Protein AF-A0A1I0PLM5-F1 (afdb_monomer)

pLDDT: mean 79.33, std 20.03, range [25.3, 98.19]

Organism: NCBI:txid277988

Radius of gyration: 19.99 Å; Cα contacts (8 Å, |Δi|>4): 492; chains: 1; bounding box: 47×40×67 Å

Secondary structure (DSSP, 8-state):
--HHHHHHHHHHHHHHTS-S-----------------BSSS-EEEEEEESTTEEEEEEEEEEETTEEEEEEEEEE-TT-EEEEEEEEEEE-TT-EEEEEE--TT-EE-GGG-BSSEEEEEETTEEEEEE-SS-EEEEEEEEEEE--S-SEEEEEEEEEE-HHHHTSSHHHHHHTT-SHHHHHHHHHHHTT---HHHHHHHHHHHHHTT-EEEEEEEEE-

Mean predicted aligned error: 10.78 Å

Foldseek 3Di:
DPPVVVVVVVVVVVVVVPPPDPPPVDPPPPVDDQQAKDFDQKGKDKDKDDPQWDDWDWAFDDDPVDTHIEIETEGAAQDKIKIKIKMFFADQAWKKKWKAAQPQKFWDQVPKPQWDFPQDLQRTTMTIDHGDGDRMTMIITMITRHSDAAKAKMKMKMDDCCLPVVHPVSCLSNCVPVVLVVLVNCRSNRVDDPVSVCVNCVSCHVSRIMMGMHMYGHD

Solvent-accessible surface area (backbone atoms only — not comparable to full-atom values): 11494 Å² total; per-residue (Å²): 142,71,67,69,61,59,53,51,52,52,53,51,55,58,59,66,64,72,71,67,75,81,78,71,75,71,76,76,83,68,90,65,78,85,62,32,39,40,48,82,78,36,35,37,34,59,47,76,44,57,89,20,50,76,47,80,50,77,42,82,43,88,45,95,98,40,89,41,43,39,38,38,32,36,30,38,55,75,30,52,35,28,42,34,41,36,39,33,54,43,51,54,86,24,41,34,33,40,37,34,65,26,88,54,39,48,70,40,61,94,64,36,38,73,35,48,67,79,48,72,49,62,72,18,44,31,33,36,37,81,57,57,74,35,69,63,46,47,34,42,30,40,32,34,44,44,60,54,79,42,54,37,34,36,42,38,36,36,33,49,56,64,36,39,70,78,19,68,50,31,39,36,45,58,46,77,37,59,73,61,29,50,38,50,52,38,29,32,71,34,59,73,41,74,66,44,53,50,52,56,47,51,50,32,41,75,56,57,20,22,32,37,60,31,36,33,34,30,84

Structure (mmCIF, N/CA/C/O backbone):
data_AF-A0A1I0PLM5-F1
#
_entry.id   AF-A0A1I0PLM5-F1
#
loop_
_atom_site.group_PDB
_atom_site.id
_atom_site.type_symbol
_atom_site.label_atom_id
_atom_site.label_alt_id
_atom_site.label_comp_id
_atom_site.label_asym_id
_atom_site.label_entity_id
_atom_site.label_seq_id
_atom_site.pdbx_PDB_ins_code
_atom_site.Cartn_x
_atom_site.Cartn_y
_atom_site.Cartn_z
_atom_site.occupancy
_atom_site.B_iso_or_equiv
_atom_site.auth_seq_id
_atom_site.auth_comp_id
_atom_site.auth_asym_id
_atom_site.auth_atom_id
_atom_site.pdbx_PDB_model_num
ATOM 1 N N . MET A 1 1 ? 30.450 -7.285 -51.506 1.00 51.69 1 MET A N 1
ATOM 2 C CA . MET A 1 1 ? 28.974 -7.200 -51.375 1.00 51.69 1 MET A CA 1
ATOM 3 C C . MET A 1 1 ? 28.425 -8.495 -50.778 1.00 51.69 1 MET A C 1
ATOM 5 O O . MET A 1 1 ? 28.446 -9.502 -51.468 1.00 51.69 1 MET A O 1
ATOM 9 N N . LYS A 1 2 ? 27.951 -8.502 -49.521 1.00 53.78 2 LYS A N 1
ATOM 10 C CA . LYS A 1 2 ? 27.232 -9.657 -48.925 1.00 53.78 2 LYS A CA 1
ATOM 11 C C . LYS A 1 2 ? 26.049 -9.244 -48.024 1.00 53.78 2 LYS A C 1
ATOM 13 O O . LYS A 1 2 ? 25.686 -9.958 -47.101 1.00 53.78 2 LYS A O 1
ATOM 18 N N . TRP A 1 3 ? 25.410 -8.104 -48.303 1.00 45.19 3 TRP A N 1
ATOM 19 C CA . TRP A 1 3 ? 24.279 -7.616 -47.493 1.00 45.19 3 TRP A CA 1
ATOM 20 C C . TRP A 1 3 ? 22.962 -8.366 -47.770 1.00 45.19 3 TRP A C 1
ATOM 22 O O . TRP A 1 3 ? 22.114 -8.493 -46.893 1.00 45.19 3 TRP A O 1
ATOM 32 N N . LYS A 1 4 ? 22.818 -8.940 -48.974 1.00 49.09 4 LYS A N 1
ATOM 33 C CA . LYS A 1 4 ? 21.599 -9.647 -49.403 1.00 49.09 4 LYS A CA 1
ATOM 34 C C . LYS A 1 4 ? 21.351 -10.960 -48.643 1.00 49.09 4 LYS A C 1
ATOM 36 O O . LYS A 1 4 ? 20.202 -11.295 -48.386 1.00 49.09 4 LYS A O 1
ATOM 41 N N . GLY A 1 5 ? 22.409 -11.671 -48.241 1.00 55.62 5 GLY A N 1
ATOM 42 C CA . GLY A 1 5 ? 22.279 -12.928 -47.490 1.00 55.62 5 GLY A CA 1
ATOM 43 C C . GLY A 1 5 ? 21.817 -12.715 -46.047 1.00 55.62 5 GLY A C 1
ATOM 44 O O . GLY A 1 5 ? 20.981 -13.457 -45.548 1.00 55.62 5 GLY A O 1
ATOM 45 N N . LEU A 1 6 ? 22.298 -11.651 -45.401 1.00 55.78 6 LEU A N 1
ATOM 46 C CA . LEU A 1 6 ? 21.955 -11.330 -44.013 1.00 55.78 6 LEU A CA 1
ATOM 47 C C . LEU A 1 6 ? 20.496 -10.867 -43.879 1.00 55.78 6 LEU A C 1
ATOM 49 O O . LEU A 1 6 ? 19.816 -11.233 -42.924 1.00 55.78 6 LEU A O 1
ATOM 53 N N . LEU A 1 7 ? 19.990 -10.139 -44.884 1.00 56.75 7 LEU A N 1
ATOM 54 C CA . LEU A 1 7 ? 18.586 -9.732 -44.950 1.00 56.75 7 LEU A CA 1
ATOM 55 C C . LEU A 1 7 ? 17.645 -10.932 -45.161 1.00 56.75 7 LEU A C 1
ATOM 57 O O . LEU A 1 7 ? 16.573 -10.981 -44.567 1.00 56.75 7 LEU A O 1
ATOM 61 N N . ALA A 1 8 ? 18.061 -11.918 -45.963 1.00 61.94 8 ALA A N 1
ATOM 62 C CA . ALA A 1 8 ? 17.292 -13.141 -46.197 1.00 61.94 8 ALA A CA 1
ATOM 63 C C . ALA A 1 8 ? 17.226 -14.040 -44.950 1.00 61.94 8 ALA A C 1
ATOM 65 O O . ALA A 1 8 ? 16.180 -14.618 -44.670 1.00 61.94 8 ALA A O 1
ATOM 66 N N . VAL A 1 9 ? 18.305 -14.106 -44.161 1.00 58.44 9 VAL A N 1
ATOM 67 C CA . VAL A 1 9 ? 18.319 -14.823 -42.873 1.00 58.44 9 VAL A CA 1
ATOM 68 C C . VAL A 1 9 ? 17.423 -14.128 -41.842 1.00 58.44 9 VAL A C 1
ATOM 70 O O . VAL A 1 9 ? 16.671 -14.798 -41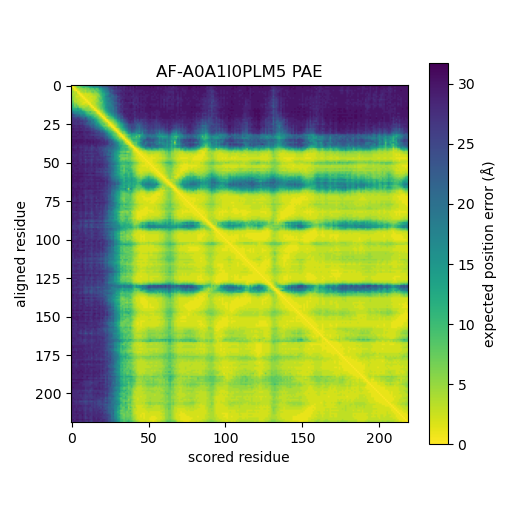.140 1.00 58.44 9 VAL A O 1
ATOM 73 N N . LEU A 1 10 ? 17.431 -12.791 -41.795 1.00 51.88 10 LEU A N 1
ATOM 74 C CA . LEU A 1 10 ? 16.530 -12.009 -40.940 1.00 51.88 10 LEU A CA 1
ATOM 75 C C . LEU A 1 10 ? 15.056 -12.177 -41.331 1.00 51.88 10 LEU A C 1
ATOM 77 O O . LEU A 1 10 ? 14.217 -12.352 -40.454 1.00 51.88 10 LEU A O 1
ATOM 81 N N . LEU A 1 11 ? 14.740 -12.184 -42.630 1.00 52.81 11 LEU A N 1
ATOM 82 C CA . LEU A 1 11 ? 13.381 -12.421 -43.130 1.00 52.81 11 LEU A CA 1
ATOM 83 C C . LEU A 1 11 ? 12.920 -13.870 -42.907 1.00 52.81 11 LEU A C 1
ATOM 85 O O . LEU A 1 11 ? 11.758 -14.094 -42.576 1.00 52.81 11 LEU A O 1
ATOM 89 N N . GLY A 1 12 ? 13.829 -14.842 -43.020 1.00 47.44 12 GLY A N 1
ATOM 90 C CA . GLY A 1 12 ? 13.564 -16.243 -42.688 1.00 47.44 12 GLY A CA 1
ATOM 91 C C . GLY A 1 12 ? 13.271 -16.447 -41.200 1.00 47.44 12 GLY A C 1
ATOM 92 O O . GLY A 1 12 ? 12.290 -17.098 -40.857 1.00 47.44 12 GLY A O 1
ATOM 93 N N . LEU A 1 13 ? 14.050 -15.823 -40.308 1.00 50.12 13 LEU A N 1
ATOM 94 C CA . LEU A 1 13 ? 13.796 -15.838 -38.860 1.00 50.12 13 LEU A CA 1
ATOM 95 C C . LEU A 1 13 ? 12.496 -15.117 -38.485 1.00 50.12 13 LEU A C 1
ATOM 97 O O . LEU A 1 13 ? 11.794 -15.570 -37.582 1.00 50.12 13 LEU A O 1
ATOM 101 N N . LEU A 1 14 ? 12.138 -14.043 -39.200 1.00 45.22 14 LEU A N 1
ATOM 102 C CA . LEU A 1 14 ? 10.872 -13.343 -38.979 1.00 45.22 14 LEU A CA 1
ATOM 103 C C . LEU A 1 14 ? 9.664 -14.227 -39.320 1.00 45.22 14 LEU A C 1
ATOM 105 O O . LEU A 1 14 ? 8.663 -14.170 -38.614 1.00 45.22 14 LEU A O 1
ATOM 109 N N . MET A 1 15 ? 9.760 -15.060 -40.364 1.00 46.00 15 MET A N 1
ATOM 110 C CA . MET A 1 15 ? 8.672 -15.957 -40.778 1.00 46.00 15 MET A CA 1
ATOM 111 C C . MET A 1 15 ? 8.553 -17.224 -39.920 1.00 46.00 15 MET A C 1
ATOM 113 O O . MET A 1 15 ? 7.446 -17.727 -39.747 1.00 46.00 15 MET A O 1
ATOM 117 N N . VAL A 1 16 ? 9.641 -17.704 -39.308 1.00 45.88 16 VAL A N 1
ATOM 118 C CA . VAL A 1 16 ? 9.600 -18.843 -38.364 1.00 45.88 16 VAL A CA 1
ATOM 119 C C . VAL A 1 16 ? 8.958 -18.452 -37.018 1.00 45.88 16 VAL A C 1
ATOM 121 O O . VAL A 1 16 ? 8.454 -19.310 -36.296 1.00 45.88 16 VAL A O 1
ATOM 124 N N . GLY A 1 17 ? 8.886 -17.154 -36.699 1.00 37.34 17 GLY A N 1
ATOM 125 C CA . GLY A 1 17 ? 8.241 -16.643 -35.484 1.00 37.34 17 GLY A CA 1
ATOM 126 C C . GLY A 1 17 ? 6.711 -16.523 -35.530 1.00 37.34 17 GLY A C 1
ATOM 127 O O . GLY A 1 17 ? 6.110 -16.253 -34.494 1.00 37.34 17 GLY A O 1
ATOM 128 N N . VAL A 1 18 ? 6.062 -16.711 -36.689 1.00 41.88 18 VAL A N 1
ATOM 129 C CA . VAL A 1 18 ? 4.617 -16.418 -36.861 1.00 41.88 18 VAL A CA 1
ATOM 130 C C . VAL A 1 18 ? 3.727 -17.668 -36.763 1.00 41.88 18 VAL A C 1
ATOM 132 O O . VAL A 1 18 ? 2.507 -17.558 -36.703 1.00 41.88 18 VAL A O 1
ATOM 135 N N . THR A 1 19 ? 4.309 -18.867 -36.673 1.00 40.88 19 THR A N 1
ATOM 136 C CA . THR A 1 19 ? 3.562 -20.141 -36.572 1.00 40.88 19 THR A CA 1
ATOM 137 C C . THR A 1 19 ? 3.686 -20.850 -35.223 1.00 40.88 19 THR A C 1
ATOM 139 O O . THR A 1 19 ? 3.197 -21.969 -35.073 1.00 40.88 19 THR A O 1
ATOM 142 N N . ALA A 1 20 ? 4.265 -20.209 -34.205 1.00 38.69 20 ALA A N 1
ATOM 143 C CA . ALA A 1 20 ? 4.058 -20.645 -32.827 1.00 38.69 20 ALA A CA 1
ATOM 144 C C . ALA A 1 20 ? 2.635 -20.240 -32.423 1.00 38.69 20 ALA A C 1
ATOM 146 O O . ALA A 1 20 ? 2.354 -19.061 -32.210 1.00 38.69 20 ALA A O 1
ATOM 147 N N . GLY A 1 21 ? 1.741 -21.234 -32.422 1.00 32.00 21 GLY A N 1
ATOM 148 C CA . GLY A 1 21 ? 0.307 -21.106 -32.196 1.00 32.00 21 GLY A CA 1
ATOM 149 C C . GLY A 1 21 ? -0.034 -20.028 -31.179 1.00 32.00 21 GLY A C 1
ATOM 150 O O . GLY A 1 21 ? 0.410 -20.062 -30.031 1.00 32.00 21 GLY A O 1
ATOM 151 N N . SER A 1 22 ? -0.822 -19.062 -31.638 1.00 34.50 22 SER A N 1
ATOM 152 C CA . SER A 1 22 ? -1.407 -18.011 -30.832 1.00 34.50 22 SER A CA 1
ATOM 153 C C . SER A 1 22 ? -2.191 -18.646 -29.686 1.00 34.50 22 SER A C 1
ATOM 155 O O . SER A 1 22 ? -3.373 -18.956 -29.814 1.00 34.50 22 SER A O 1
ATOM 157 N N . ALA A 1 23 ? -1.548 -18.805 -28.533 1.00 33.66 23 ALA A N 1
ATOM 158 C CA . ALA A 1 23 ? -2.246 -18.795 -27.265 1.00 33.66 23 ALA A CA 1
ATOM 159 C C . ALA A 1 23 ? -2.762 -17.364 -27.092 1.00 33.66 23 ALA A C 1
ATOM 161 O O . ALA A 1 23 ? -2.147 -16.525 -26.435 1.00 33.66 23 ALA A O 1
ATOM 162 N N . MET A 1 24 ? -3.866 -17.054 -27.775 1.00 29.28 24 MET A N 1
ATOM 163 C CA . MET A 1 24 ? -4.692 -15.910 -27.437 1.00 29.28 24 MET A CA 1
ATOM 164 C C . MET A 1 24 ? -5.109 -16.142 -25.993 1.00 29.28 24 MET A C 1
ATOM 166 O O . MET A 1 24 ? -5.979 -16.965 -25.719 1.00 29.28 24 MET A O 1
ATOM 170 N N . ALA A 1 25 ? -4.422 -15.475 -25.067 1.00 32.94 25 ALA A N 1
ATOM 171 C CA . ALA A 1 25 ? -4.868 -15.374 -23.696 1.00 32.94 25 ALA A CA 1
ATOM 172 C C . ALA A 1 25 ? -6.269 -14.767 -23.759 1.00 32.94 25 ALA A C 1
ATOM 174 O O . ALA A 1 25 ? -6.432 -13.579 -24.044 1.00 32.94 25 ALA A O 1
ATOM 175 N N . THR A 1 26 ? -7.279 -15.614 -23.582 1.00 25.30 26 THR A N 1
ATOM 176 C CA . THR A 1 26 ? -8.670 -15.206 -23.469 1.00 25.30 26 THR A CA 1
ATOM 177 C C . THR A 1 26 ? -8.707 -14.126 -22.392 1.00 25.30 26 THR A C 1
ATOM 179 O O . THR A 1 26 ? -8.231 -14.379 -21.279 1.00 25.30 26 THR A O 1
ATOM 182 N N . PRO A 1 27 ? -9.187 -12.907 -22.692 1.00 28.44 27 PRO A N 1
ATOM 183 C CA . PRO A 1 27 ? -9.294 -11.884 -21.672 1.00 28.44 27 PRO A CA 1
ATOM 184 C C . PRO A 1 27 ? -10.205 -12.446 -20.587 1.00 28.44 27 PRO A C 1
ATOM 186 O O . PRO A 1 27 ? -11.366 -12.762 -20.842 1.00 28.44 27 PRO A O 1
ATOM 189 N N . ILE A 1 28 ? -9.658 -12.634 -19.385 1.00 33.12 28 ILE A N 1
ATOM 190 C CA . ILE A 1 28 ? -10.469 -12.942 -18.214 1.00 33.12 28 ILE A CA 1
ATOM 191 C C . ILE A 1 28 ? -11.403 -11.749 -18.063 1.00 33.12 28 ILE A C 1
ATOM 193 O O . ILE A 1 28 ? -10.967 -10.642 -17.737 1.00 33.12 28 ILE A O 1
ATOM 197 N N . ASN A 1 29 ? -12.671 -11.982 -18.388 1.00 28.42 29 ASN A N 1
ATOM 198 C CA . ASN A 1 29 ? -13.738 -11.001 -18.349 1.00 28.42 29 ASN A CA 1
ATOM 199 C C . ASN A 1 29 ? -14.140 -10.768 -16.884 1.00 28.42 29 ASN A C 1
ATOM 201 O O . ASN A 1 29 ? -15.243 -11.095 -16.463 1.00 28.42 29 ASN A O 1
ATOM 205 N N . ASP A 1 30 ? -13.212 -10.235 -16.088 1.00 34.22 30 ASP A N 1
ATOM 206 C CA . ASP A 1 30 ? -13.561 -9.491 -14.887 1.00 34.22 30 ASP A CA 1
ATOM 207 C C . ASP A 1 30 ? -14.014 -8.117 -15.378 1.00 34.22 30 ASP A C 1
ATOM 209 O O . ASP A 1 30 ? -13.185 -7.244 -15.646 1.00 34.22 30 ASP A O 1
ATOM 213 N N . THR A 1 31 ? -15.325 -7.923 -15.511 1.00 31.95 31 THR A N 1
ATOM 214 C CA . THR A 1 31 ? -16.003 -6.643 -15.782 1.00 31.95 31 THR A CA 1
ATOM 215 C C . THR A 1 31 ? -15.827 -5.644 -14.631 1.00 31.95 31 THR A C 1
ATOM 217 O O . THR A 1 31 ? -16.781 -5.048 -14.133 1.00 31.95 31 THR A O 1
ATOM 220 N N . HIS A 1 32 ? -14.595 -5.443 -14.172 1.00 40.72 32 HIS A N 1
ATOM 221 C CA . HIS A 1 32 ? -14.224 -4.317 -13.343 1.00 40.72 32 HIS A CA 1
ATOM 222 C C . HIS A 1 32 ? -13.524 -3.292 -14.230 1.00 40.72 32 HIS A C 1
ATOM 224 O O . HIS A 1 32 ? -12.335 -3.415 -14.523 1.00 40.72 32 HIS A O 1
ATOM 230 N N . ASN A 1 33 ? -14.275 -2.277 -14.670 1.00 44.72 33 ASN A N 1
ATOM 231 C CA . ASN A 1 33 ? -13.660 -1.084 -15.242 1.00 44.72 33 ASN A CA 1
ATOM 232 C C . ASN A 1 33 ? -12.659 -0.534 -14.216 1.00 44.72 33 ASN A C 1
ATOM 234 O O . ASN A 1 33 ? -13.046 -0.375 -13.060 1.00 44.72 33 ASN A O 1
ATOM 238 N N . PRO A 1 34 ? -11.396 -0.267 -14.587 1.00 50.31 34 PRO A N 1
ATOM 239 C CA . PRO A 1 34 ? -10.405 0.241 -13.648 1.00 50.31 34 PRO A CA 1
ATOM 240 C C . PRO A 1 34 ? -10.869 1.589 -13.086 1.00 50.31 34 PRO A C 1
ATOM 242 O O . PRO A 1 34 ? -11.039 2.549 -13.837 1.00 50.31 34 PRO A O 1
ATOM 245 N N . GLN A 1 35 ? -11.096 1.657 -11.771 1.00 50.78 35 GLN A N 1
ATOM 246 C CA . GLN A 1 35 ? -11.536 2.884 -11.089 1.00 50.78 35 GLN A CA 1
ATOM 247 C C . GLN A 1 35 ? -10.393 3.582 -10.321 1.00 50.78 35 GLN A C 1
ATOM 249 O O . GLN A 1 35 ? -10.513 4.761 -9.992 1.00 50.78 35 GLN A O 1
ATOM 254 N N . GLY A 1 36 ? -9.273 2.898 -10.053 1.00 51.44 36 GLY A N 1
ATOM 255 C CA . GLY A 1 36 ? -8.147 3.418 -9.253 1.00 51.44 36 GLY A CA 1
ATOM 256 C C . GLY A 1 36 ? -6.916 3.827 -10.068 1.00 51.44 36 GLY A C 1
ATOM 257 O O . GLY A 1 36 ? -6.826 3.479 -11.237 1.00 51.44 36 GLY A O 1
ATOM 258 N N . GLY A 1 37 ? -5.968 4.550 -9.453 1.00 48.91 37 GLY A N 1
ATOM 259 C CA . GLY A 1 37 ? -4.571 4.663 -9.917 1.00 48.91 37 GLY A CA 1
ATOM 260 C C . GLY A 1 37 ? -4.183 5.918 -10.679 1.00 48.91 37 GLY A C 1
ATOM 261 O O . GLY A 1 37 ? -4.857 6.309 -11.617 1.00 48.91 37 GLY A O 1
ATOM 262 N N . ILE A 1 38 ? -3.069 6.548 -10.315 1.00 50.03 38 ILE A N 1
ATOM 263 C CA . ILE A 1 38 ? -2.739 7.918 -10.716 1.00 50.03 38 ILE A CA 1
ATOM 264 C C . ILE A 1 38 ? -1.357 7.980 -11.385 1.00 50.03 38 ILE A C 1
ATOM 266 O O . ILE A 1 38 ? -0.406 7.904 -10.634 1.00 50.03 38 ILE A O 1
ATOM 270 N N . GLY A 1 39 ? -1.220 8.165 -12.713 1.00 48.19 39 GLY A N 1
ATOM 271 C CA . GLY A 1 39 ? 0.072 8.492 -13.364 1.00 48.19 39 GLY A CA 1
ATOM 272 C C . GLY A 1 39 ? 0.224 8.142 -14.864 1.00 48.19 39 GLY A C 1
ATOM 273 O O . GLY A 1 39 ? -0.768 8.022 -15.589 1.00 48.19 39 GLY A O 1
ATOM 274 N N . GLY A 1 40 ? 1.477 8.114 -15.345 1.00 48.47 40 GLY A N 1
ATOM 275 C CA . GLY A 1 40 ? 1.915 8.218 -16.750 1.00 48.47 40 GLY A CA 1
ATOM 276 C C . GLY A 1 40 ? 1.699 6.979 -17.628 1.00 48.47 40 GLY A C 1
ATOM 277 O O . GLY A 1 40 ? 2.652 6.344 -18.067 1.00 48.47 40 GLY A O 1
ATOM 278 N N . GLY A 1 41 ? 0.439 6.646 -17.915 1.00 55.34 41 GLY A N 1
ATOM 279 C CA . GLY A 1 41 ? 0.046 5.689 -18.964 1.00 55.34 41 GLY A CA 1
ATOM 280 C C . GLY A 1 41 ? -0.395 4.307 -18.469 1.00 55.34 41 GLY A C 1
ATOM 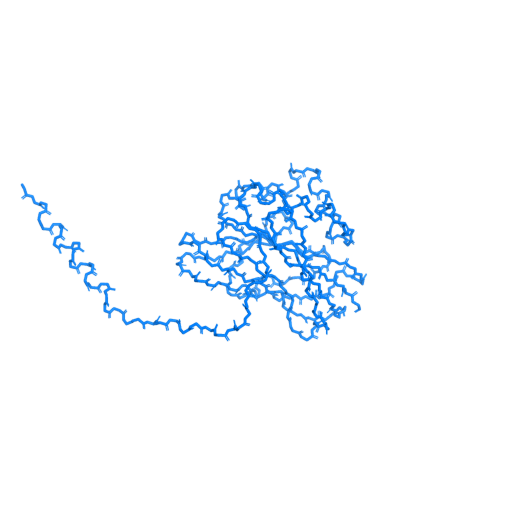281 O O . GLY A 1 41 ? -1.226 3.676 -19.128 1.00 55.34 41 GLY A O 1
ATOM 282 N N . SER A 1 42 ? 0.072 3.876 -17.295 1.00 60.97 42 SER A N 1
ATOM 283 C CA . SER A 1 42 ? -0.412 2.679 -16.585 1.00 60.97 42 SER A CA 1
ATOM 284 C C . SER A 1 42 ? -1.343 3.060 -15.431 1.00 60.97 42 SER A C 1
ATOM 286 O O . SER A 1 42 ? -1.287 4.169 -14.905 1.00 60.97 42 SER A O 1
ATOM 288 N N . ILE A 1 43 ? -2.247 2.154 -15.068 1.00 73.50 43 ILE A N 1
ATOM 289 C CA . ILE A 1 43 ? -3.289 2.391 -14.061 1.00 73.50 43 ILE A CA 1
ATOM 290 C C . ILE A 1 43 ? -3.148 1.324 -12.975 1.00 73.50 43 ILE A C 1
ATOM 292 O O . ILE A 1 43 ? -3.042 0.148 -13.318 1.00 73.50 43 ILE A O 1
ATOM 296 N N . ILE A 1 44 ? -3.135 1.718 -11.697 1.00 82.50 44 ILE A N 1
ATOM 297 C CA . ILE A 1 44 ? -3.076 0.785 -10.561 1.00 82.50 44 ILE A CA 1
ATOM 298 C C . ILE A 1 44 ? -4.341 0.850 -9.698 1.00 82.50 44 ILE A C 1
ATOM 300 O O . ILE A 1 44 ? -4.712 1.908 -9.221 1.00 82.50 44 ILE A O 1
ATOM 304 N N . ASP A 1 45 ? -5.008 -0.278 -9.487 1.00 87.31 45 ASP A N 1
ATOM 305 C CA . ASP A 1 45 ? -6.216 -0.373 -8.654 1.00 87.31 45 ASP A CA 1
ATOM 306 C C . ASP A 1 45 ? -5.951 -1.311 -7.485 1.00 87.31 45 ASP A C 1
ATOM 308 O O . ASP A 1 45 ? -5.513 -2.452 -7.687 1.00 87.31 45 ASP A O 1
ATOM 312 N N . THR A 1 46 ? -6.197 -0.824 -6.273 1.00 90.94 46 THR A N 1
ATOM 313 C CA . THR A 1 46 ? -5.937 -1.558 -5.042 1.00 90.94 46 THR A CA 1
ATOM 314 C C . THR A 1 46 ? -7.197 -1.785 -4.218 1.00 90.94 46 THR A C 1
ATOM 316 O O . THR A 1 46 ? -8.062 -0.923 -4.071 1.00 90.94 46 THR A O 1
ATOM 319 N N . ARG A 1 47 ? -7.310 -2.987 -3.649 1.00 94.06 47 ARG A N 1
ATOM 320 C CA . ARG A 1 47 ? -8.391 -3.354 -2.722 1.00 94.06 47 ARG A CA 1
ATOM 321 C C . ARG A 1 47 ? -8.027 -4.554 -1.876 1.00 94.06 47 ARG A C 1
ATOM 323 O O . ARG A 1 47 ? -7.172 -5.352 -2.252 1.00 94.06 47 ARG A O 1
ATOM 330 N N . PHE A 1 48 ? -8.750 -4.736 -0.785 1.00 96.44 48 PHE A N 1
ATOM 331 C CA . PHE A 1 48 ? -8.848 -6.017 -0.111 1.00 96.44 48 PHE A CA 1
ATOM 332 C C . PHE A 1 48 ? -9.969 -6.872 -0.700 1.00 96.44 48 PHE A C 1
ATOM 334 O O . PHE A 1 48 ? -11.030 -6.366 -1.074 1.00 96.44 48 PHE A O 1
ATOM 341 N N . ILE A 1 49 ? -9.745 -8.184 -0.715 1.00 95.06 49 ILE A N 1
ATOM 342 C CA . ILE A 1 49 ? -10.740 -9.217 -1.014 1.00 95.06 49 ILE A CA 1
ATOM 343 C C . ILE A 1 49 ? -10.678 -10.341 0.032 1.00 95.06 49 ILE A C 1
ATOM 345 O O . ILE A 1 49 ? -9.676 -10.510 0.734 1.00 95.06 49 ILE A O 1
ATOM 349 N N . GLY A 1 50 ? -11.730 -11.157 0.087 1.00 92.56 50 GLY A N 1
ATOM 350 C CA . GLY A 1 50 ? -11.826 -12.325 0.966 1.00 92.56 50 GLY A CA 1
ATOM 351 C C . GLY A 1 50 ? -12.774 -12.121 2.147 1.00 92.56 50 GLY A C 1
ATOM 352 O O . GLY A 1 50 ? -13.354 -11.053 2.321 1.00 92.56 50 GLY A O 1
ATOM 353 N N . SER A 1 51 ? -12.925 -13.165 2.965 1.00 88.62 51 SER A N 1
ATOM 354 C CA . SER A 1 51 ? -13.922 -13.231 4.047 1.00 88.62 51 SER A CA 1
ATOM 355 C C . SER A 1 51 ? -13.708 -12.218 5.176 1.00 88.62 51 SER A C 1
ATOM 357 O O . SER A 1 51 ? -14.636 -11.939 5.932 1.00 88.62 51 SER A O 1
ATOM 359 N N . GLY A 1 52 ? -12.504 -11.652 5.296 1.00 90.81 52 GLY A N 1
ATOM 360 C CA . GLY A 1 52 ? -12.219 -10.572 6.236 1.00 90.81 52 GLY A CA 1
ATOM 361 C C . GLY A 1 52 ? -12.756 -9.197 5.820 1.00 90.81 52 GLY A C 1
ATOM 362 O O . GLY A 1 52 ? -12.802 -8.294 6.655 1.00 90.81 52 GLY A O 1
ATOM 363 N N . VAL A 1 53 ? -13.182 -9.019 4.564 1.00 95.06 53 VAL A N 1
ATOM 364 C CA . VAL A 1 53 ? -13.757 -7.763 4.059 1.00 95.06 53 VAL A CA 1
ATOM 365 C C . VAL A 1 53 ? -15.262 -7.748 4.316 1.00 95.06 53 VAL A C 1
ATOM 367 O O . VAL A 1 53 ? -15.988 -8.621 3.856 1.00 95.06 53 VAL A O 1
ATOM 370 N N . ILE A 1 54 ? -15.734 -6.741 5.049 1.00 95.31 54 ILE A N 1
ATOM 371 C CA . ILE A 1 54 ? -17.139 -6.591 5.458 1.00 95.31 54 ILE A CA 1
ATOM 372 C C . ILE A 1 54 ? -17.920 -5.783 4.423 1.00 95.31 54 ILE A C 1
ATOM 374 O O . ILE A 1 54 ? -19.038 -6.136 4.065 1.00 95.31 54 ILE A O 1
ATOM 378 N N . SER A 1 55 ? -17.354 -4.666 3.965 1.00 91.81 55 SER A N 1
ATOM 379 C CA . SER A 1 55 ? -18.013 -3.784 3.002 1.00 91.81 55 SER A CA 1
ATOM 380 C C . SER A 1 55 ? -16.995 -2.986 2.205 1.00 91.81 55 SER A C 1
ATOM 382 O O . SER A 1 55 ? -15.939 -2.636 2.733 1.00 91.81 55 SER A O 1
ATOM 384 N N . THR A 1 56 ? -17.354 -2.630 0.974 1.00 91.12 56 THR A N 1
ATOM 385 C CA . THR A 1 56 ? -16.570 -1.746 0.105 1.00 91.12 56 THR A CA 1
ATOM 386 C C . THR A 1 56 ? -17.438 -0.578 -0.336 1.00 91.12 56 THR A C 1
ATOM 388 O O . THR A 1 56 ? -18.566 -0.781 -0.776 1.00 91.12 56 THR A O 1
ATOM 391 N N . SER A 1 57 ? -16.898 0.629 -0.225 1.00 85.69 57 SER A N 1
ATOM 392 C CA . SER A 1 57 ? -17.493 1.871 -0.701 1.00 85.69 57 SER A CA 1
ATOM 393 C C . SER A 1 57 ? -16.461 2.599 -1.551 1.00 85.69 57 SER A C 1
ATOM 395 O O . SER A 1 57 ? -15.292 2.667 -1.181 1.00 85.69 57 SER A O 1
ATOM 397 N N . THR A 1 58 ? -16.892 3.174 -2.665 1.00 80.88 58 THR A N 1
ATOM 398 C CA . THR A 1 58 ? -16.008 3.897 -3.579 1.00 80.88 58 THR A CA 1
ATOM 399 C C . THR A 1 58 ? -16.467 5.346 -3.665 1.00 80.88 58 THR A C 1
ATOM 401 O O . THR A 1 58 ? -17.628 5.607 -3.977 1.00 80.88 58 THR A O 1
ATOM 404 N N . TYR A 1 59 ? -15.573 6.291 -3.380 1.00 70.94 59 TYR A N 1
ATOM 405 C CA . TYR A 1 59 ? -15.886 7.721 -3.349 1.00 70.94 59 TYR A CA 1
ATOM 406 C C . TYR A 1 59 ? -15.129 8.462 -4.448 1.00 70.94 59 TYR A C 1
ATOM 408 O O . TYR A 1 59 ? -13.907 8.338 -4.506 1.00 70.94 59 TYR A O 1
ATOM 416 N N . PRO A 1 60 ? -15.788 9.266 -5.296 1.00 65.88 60 PRO A N 1
ATOM 417 C CA . PRO A 1 60 ? -15.069 10.117 -6.229 1.00 65.88 60 PRO A CA 1
ATOM 418 C C . PRO A 1 60 ? -14.288 11.184 -5.450 1.00 65.88 60 PRO A C 1
ATOM 420 O O . PRO A 1 60 ? -14.853 11.927 -4.648 1.00 65.88 60 PRO A O 1
ATOM 423 N N . ILE A 1 61 ? -12.984 11.278 -5.692 1.00 62.62 61 ILE A N 1
ATOM 424 C CA . ILE A 1 61 ? -12.158 12.396 -5.249 1.00 62.62 61 ILE A CA 1
ATOM 425 C C . ILE A 1 61 ? -11.883 13.283 -6.452 1.00 62.62 61 ILE A C 1
ATOM 427 O O . ILE A 1 61 ? -11.301 12.860 -7.452 1.00 62.62 61 ILE A O 1
ATOM 431 N N . TYR A 1 62 ? -12.254 14.552 -6.308 1.00 55.59 62 TYR A N 1
ATOM 432 C CA . TYR A 1 62 ? -11.846 15.584 -7.241 1.00 55.59 62 TYR A CA 1
ATOM 433 C C . TYR A 1 62 ? -10.469 16.124 -6.850 1.00 55.59 62 TYR A C 1
ATOM 435 O O . TYR A 1 62 ? -10.318 16.885 -5.887 1.00 55.59 62 TYR A O 1
ATOM 443 N N . ILE A 1 63 ? -9.456 15.715 -7.607 1.00 55.53 63 ILE A N 1
ATOM 444 C CA . ILE A 1 63 ? -8.170 16.404 -7.670 1.00 55.53 63 ILE A CA 1
ATOM 445 C C . ILE A 1 63 ? -8.200 17.200 -8.983 1.00 55.53 63 ILE A C 1
ATOM 447 O O . ILE A 1 63 ? -8.550 16.622 -10.014 1.00 55.53 63 ILE A O 1
ATOM 451 N N . PRO A 1 64 ? -7.891 18.511 -8.998 1.00 44.31 64 PRO A N 1
ATOM 452 C CA . PRO A 1 64 ? -7.873 19.282 -10.238 1.00 44.31 64 PRO A CA 1
ATOM 453 C C . PRO A 1 64 ? -7.060 18.558 -11.324 1.00 44.31 64 PRO A C 1
ATOM 455 O O . PRO A 1 64 ? -5.908 18.200 -11.092 1.00 44.31 64 PRO A O 1
ATOM 458 N N . LYS A 1 65 ? -7.677 18.334 -12.495 1.00 49.22 65 LYS A N 1
ATOM 459 C CA . LYS A 1 65 ? -7.147 17.566 -13.648 1.00 49.22 65 LYS A CA 1
ATOM 460 C C . LYS A 1 65 ? -7.066 16.033 -13.489 1.00 49.22 65 LYS A C 1
ATOM 462 O O . LYS A 1 65 ? -6.550 15.369 -14.382 1.00 49.22 65 LYS A O 1
ATOM 467 N N . LEU A 1 66 ? -7.602 15.454 -12.412 1.00 54.03 66 LEU A N 1
ATOM 468 C CA . LEU A 1 66 ? -7.600 14.011 -12.135 1.00 54.03 66 LEU A CA 1
ATOM 469 C C . LEU A 1 66 ? -8.945 13.584 -11.511 1.00 54.03 66 LEU A C 1
ATOM 471 O O . LEU A 1 66 ? -9.145 13.709 -10.303 1.00 54.03 66 LEU A O 1
ATOM 475 N N . GLN A 1 67 ? -9.866 13.045 -12.321 1.00 53.47 67 GLN A N 1
ATOM 476 C CA . GLN A 1 67 ? -11.027 12.310 -11.798 1.00 53.47 67 GLN A CA 1
ATOM 477 C C . GLN A 1 67 ? -10.552 10.956 -11.267 1.00 53.47 67 GLN A C 1
ATOM 479 O O . GLN A 1 67 ? -10.021 10.145 -12.027 1.00 53.47 67 GLN A O 1
ATOM 484 N N . ARG A 1 68 ? -10.689 10.727 -9.959 1.00 65.19 68 ARG A N 1
ATOM 485 C CA . ARG A 1 68 ? -10.220 9.505 -9.293 1.00 65.19 68 ARG A CA 1
ATOM 486 C C . ARG A 1 68 ? -11.236 9.012 -8.285 1.00 65.19 68 ARG A C 1
ATOM 488 O O . ARG A 1 68 ? -12.086 9.772 -7.832 1.00 65.19 68 ARG A O 1
ATOM 495 N N . TYR A 1 69 ? -11.105 7.750 -7.907 1.00 68.06 69 TYR A N 1
ATOM 496 C CA . TYR A 1 69 ? -11.917 7.139 -6.873 1.00 68.06 69 TYR A CA 1
ATOM 497 C C . TYR A 1 69 ? -11.040 6.698 -5.703 1.00 68.06 69 TYR A C 1
ATO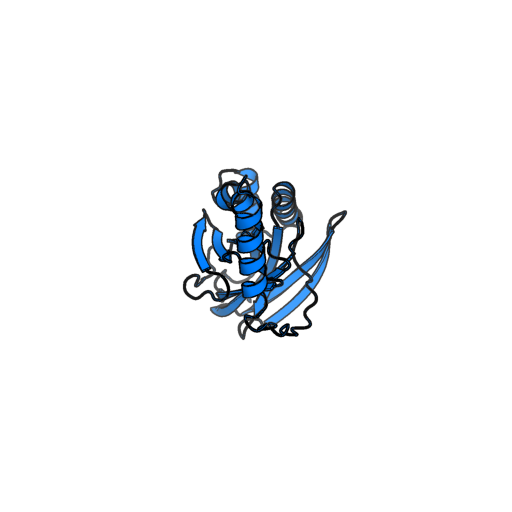M 499 O O . TYR A 1 69 ? -9.974 6.126 -5.899 1.00 68.06 69 TYR A O 1
ATOM 507 N N . LEU A 1 70 ? -11.497 6.971 -4.486 1.00 75.19 70 LEU A N 1
ATOM 508 C CA . LEU A 1 70 ? -10.942 6.428 -3.257 1.00 75.19 70 LEU A CA 1
ATOM 509 C C . LEU A 1 70 ? -11.750 5.207 -2.861 1.00 75.19 70 LEU A C 1
ATOM 511 O O . LEU A 1 70 ? -12.966 5.294 -2.660 1.00 75.19 70 LEU A O 1
ATOM 515 N N . VAL A 1 71 ? -11.061 4.088 -2.702 1.00 84.44 71 VAL A N 1
ATOM 516 C CA . VAL A 1 71 ? -11.660 2.879 -2.157 1.00 84.44 71 VAL A CA 1
ATOM 517 C C . VAL A 1 71 ? -11.601 2.962 -0.634 1.00 84.44 71 VAL A C 1
ATOM 519 O O . VAL A 1 71 ? -10.536 3.133 -0.041 1.00 84.44 71 VAL A O 1
ATOM 522 N N . TYR A 1 72 ? -12.767 2.850 -0.005 1.00 88.81 72 TYR A N 1
ATOM 523 C CA . TYR A 1 72 ? -12.934 2.712 1.433 1.00 88.81 72 TYR A CA 1
ATOM 524 C C . TYR A 1 72 ? -13.476 1.321 1.751 1.00 88.81 72 TYR A C 1
ATOM 526 O O . TYR A 1 72 ? -14.520 0.923 1.232 1.00 88.81 72 TYR A O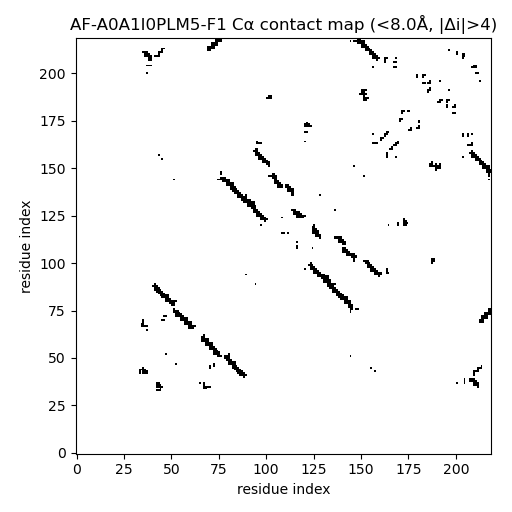 1
ATOM 534 N N . GLN A 1 73 ? -12.819 0.583 2.641 1.00 94.19 73 GLN A N 1
ATOM 535 C CA . GLN A 1 73 ? -13.282 -0.746 3.044 1.00 94.19 73 GLN A CA 1
ATOM 536 C C . GLN A 1 73 ? -13.429 -0.883 4.553 1.00 94.19 73 GLN A C 1
ATOM 538 O O . GLN A 1 73 ? -12.624 -0.370 5.320 1.00 94.19 73 GLN A O 1
ATOM 543 N N . LYS A 1 74 ? -14.447 -1.616 5.004 1.00 96.44 74 LYS A N 1
ATOM 544 C CA . LYS A 1 74 ? -14.500 -2.110 6.386 1.00 96.44 74 LYS A CA 1
ATOM 545 C C . LYS A 1 74 ? -13.975 -3.534 6.405 1.00 96.44 74 LYS A C 1
ATOM 547 O O . LYS A 1 74 ? -14.397 -4.347 5.584 1.00 96.44 74 LYS A O 1
ATOM 552 N N . VAL A 1 75 ? -13.091 -3.838 7.345 1.00 97.06 75 VAL A N 1
ATOM 553 C CA . VAL A 1 75 ? -12.484 -5.164 7.507 1.00 97.06 75 VAL A CA 1
ATOM 554 C C . VAL A 1 75 ? -12.593 -5.614 8.957 1.00 97.06 75 VAL A C 1
ATOM 556 O O . VAL A 1 75 ? -12.595 -4.791 9.871 1.00 97.06 75 VAL A O 1
ATOM 559 N N . ARG A 1 76 ? -12.698 -6.922 9.179 1.00 97.56 76 ARG A N 1
ATOM 560 C CA . ARG A 1 76 ? -12.814 -7.495 10.523 1.00 97.56 76 ARG A CA 1
ATOM 561 C C . ARG A 1 76 ? -11.434 -7.618 11.169 1.00 97.56 76 ARG A C 1
ATOM 563 O O . ARG A 1 76 ? -10.559 -8.287 10.611 1.00 97.56 76 ARG A O 1
ATOM 570 N N . HIS A 1 77 ? -11.254 -7.042 12.354 1.00 97.31 77 HIS A N 1
ATOM 571 C CA . HIS A 1 77 ? -10.015 -7.158 13.124 1.00 97.31 77 HIS A CA 1
ATOM 572 C C . HIS A 1 77 ? -9.620 -8.625 13.341 1.00 97.31 77 HIS A C 1
ATOM 574 O O . HIS A 1 77 ? -10.451 -9.483 13.642 1.00 97.31 77 HIS A O 1
ATOM 580 N N . GLY A 1 78 ? -8.336 -8.924 13.169 1.00 96.50 78 GLY A N 1
ATOM 581 C CA . GLY A 1 78 ? -7.755 -10.252 13.335 1.00 96.50 78 GLY A CA 1
ATOM 582 C C . GLY A 1 78 ? -8.106 -11.255 12.232 1.00 96.50 78 GLY A C 1
ATOM 583 O O . GLY A 1 78 ? -7.585 -12.371 12.262 1.00 96.50 78 GLY A O 1
ATOM 584 N N . SER A 1 79 ? -8.945 -10.894 11.259 1.00 97.00 79 SER A N 1
ATOM 585 C CA . SER A 1 79 ? -9.289 -11.779 10.145 1.00 97.00 79 SER A CA 1
ATOM 586 C C . SER A 1 79 ? -8.234 -11.751 9.036 1.00 97.00 79 SER A C 1
ATOM 588 O O . SER A 1 79 ? -7.421 -10.828 8.938 1.00 97.00 79 SER A O 1
ATOM 590 N N . SER A 1 80 ? -8.227 -12.797 8.212 1.00 96.50 80 SER A N 1
ATOM 591 C CA . SER A 1 80 ? -7.355 -12.899 7.042 1.00 96.50 80 SER A CA 1
ATOM 592 C C . SER A 1 80 ? -8.073 -12.417 5.784 1.00 96.50 80 SER A C 1
ATOM 594 O O . SER A 1 80 ? -9.293 -12.530 5.653 1.00 96.50 80 SER A O 1
ATOM 596 N N . GLY A 1 81 ? -7.298 -11.935 4.823 1.00 96.25 81 GLY A N 1
ATOM 597 C CA . GLY A 1 81 ? -7.775 -11.571 3.498 1.00 96.25 81 GLY A CA 1
ATOM 598 C C . GLY A 1 81 ? -6.627 -11.537 2.502 1.00 96.25 81 GLY A C 1
ATOM 599 O O . GLY A 1 81 ? -5.518 -12.001 2.778 1.00 96.25 81 GLY A O 1
ATOM 600 N N . TYR A 1 82 ? -6.890 -10.957 1.341 1.00 97.38 82 TYR A N 1
ATOM 601 C CA . TYR A 1 82 ? -5.861 -10.662 0.358 1.00 97.38 82 TYR A CA 1
ATOM 602 C C . TYR A 1 82 ? -5.909 -9.187 0.015 1.00 97.38 82 TYR A C 1
ATOM 604 O O . TYR A 1 82 ? -6.978 -8.649 -0.254 1.00 97.38 82 TYR A O 1
ATOM 612 N N . PHE A 1 83 ? -4.747 -8.555 -0.012 1.00 97.75 83 PHE A N 1
ATOM 613 C CA . PHE A 1 83 ? -4.545 -7.320 -0.740 1.00 97.75 83 PHE A CA 1
ATOM 614 C C . PHE A 1 83 ? -4.354 -7.658 -2.218 1.00 97.75 83 PHE A C 1
ATOM 616 O O . PHE A 1 83 ? -3.550 -8.525 -2.561 1.00 97.75 83 PHE A O 1
ATOM 623 N N . THR A 1 84 ? -5.094 -6.993 -3.093 1.00 95.69 84 THR A N 1
ATOM 624 C CA . THR A 1 84 ? -4.917 -7.100 -4.538 1.00 95.69 84 THR A CA 1
ATOM 625 C C . THR A 1 84 ? -4.506 -5.764 -5.111 1.00 95.69 84 THR A C 1
ATOM 627 O O . THR A 1 84 ? -5.146 -4.758 -4.809 1.00 95.69 84 THR A O 1
ATOM 630 N N . LEU A 1 85 ? -3.495 -5.783 -5.973 1.00 93.00 85 LEU A N 1
ATOM 631 C CA . LEU A 1 85 ? -3.078 -4.653 -6.792 1.00 93.00 85 LEU A CA 1
ATOM 632 C C . LEU A 1 85 ? -3.148 -5.092 -8.249 1.00 93.00 85 LEU A C 1
ATOM 634 O O . LEU A 1 85 ? -2.475 -6.039 -8.648 1.00 93.00 85 LEU A O 1
ATOM 638 N N . SER A 1 86 ? -3.986 -4.426 -9.034 1.00 89.50 86 SER A N 1
ATOM 639 C CA . SER A 1 86 ? -4.102 -4.662 -10.473 1.00 89.50 86 SER A CA 1
ATOM 640 C C . SER A 1 86 ? -3.391 -3.544 -11.215 1.00 89.50 86 SER A C 1
ATOM 642 O O . SER A 1 86 ? -3.760 -2.387 -11.050 1.00 89.50 86 SER A O 1
ATOM 644 N N . VAL A 1 87 ? -2.396 -3.885 -12.029 1.00 85.38 87 VAL A N 1
ATOM 645 C CA . VAL A 1 87 ? -1.710 -2.955 -12.929 1.00 85.38 87 VAL A CA 1
ATOM 646 C C . VAL A 1 87 ? -2.224 -3.182 -14.340 1.00 85.38 87 VAL A C 1
ATOM 648 O O . VAL A 1 87 ? -2.164 -4.303 -14.845 1.00 85.38 87 VAL A O 1
ATOM 651 N N . TYR A 1 88 ? -2.676 -2.122 -14.996 1.00 80.94 88 TYR A N 1
ATOM 652 C CA . TYR A 1 88 ? -3.096 -2.141 -16.393 1.00 80.94 88 TYR A CA 1
ATOM 653 C C . TYR A 1 88 ? -2.075 -1.422 -17.273 1.00 80.94 88 TYR A C 1
ATOM 655 O O . TYR A 1 88 ? -1.511 -0.407 -16.858 1.00 80.94 88 TYR A O 1
ATOM 663 N N . ARG A 1 89 ? -1.905 -1.912 -18.510 1.00 75.06 89 ARG A N 1
ATOM 664 C CA . ARG A 1 89 ? -0.994 -1.362 -19.536 1.00 75.06 89 ARG A CA 1
ATOM 665 C C . ARG A 1 89 ? 0.476 -1.380 -19.096 1.00 75.06 89 ARG A C 1
ATOM 667 O O . ARG A 1 89 ? 1.128 -0.341 -19.030 1.00 75.06 89 ARG A O 1
ATOM 674 N N . ILE A 1 90 ? 0.989 -2.566 -18.772 1.00 68.56 90 ILE A N 1
ATOM 675 C CA . ILE A 1 90 ? 2.371 -2.731 -18.309 1.00 68.56 90 ILE A CA 1
ATOM 676 C C . ILE A 1 90 ? 3.347 -2.558 -19.483 1.00 68.56 90 ILE A C 1
ATOM 678 O O . ILE A 1 90 ? 3.191 -3.245 -20.497 1.00 68.56 90 ILE A O 1
ATOM 682 N N . PRO A 1 91 ? 4.362 -1.681 -19.361 1.00 65.38 91 PRO A N 1
ATOM 683 C CA . PRO A 1 91 ? 5.416 -1.554 -20.359 1.00 65.38 91 PRO A CA 1
ATOM 684 C C . PRO A 1 91 ? 6.187 -2.862 -20.566 1.00 65.38 91 PRO A C 1
ATOM 686 O O . PRO A 1 91 ? 6.323 -3.684 -19.661 1.00 65.38 91 PRO A O 1
ATOM 689 N N . VAL A 1 92 ? 6.762 -3.025 -21.760 1.00 64.62 92 VAL A N 1
ATOM 690 C CA . VAL A 1 92 ? 7.514 -4.230 -22.165 1.00 64.62 92 VAL A CA 1
ATOM 691 C C . VAL A 1 92 ? 8.689 -4.537 -21.224 1.00 64.62 92 VAL A C 1
ATOM 693 O O . VAL A 1 92 ? 9.028 -5.699 -21.021 1.00 64.62 92 VAL A O 1
ATOM 696 N N . PHE A 1 93 ? 9.279 -3.511 -20.608 1.00 68.12 93 PHE A N 1
ATOM 697 C CA . PHE A 1 93 ? 10.485 -3.614 -19.779 1.00 68.12 93 PHE A CA 1
ATOM 698 C C . PHE A 1 93 ? 10.233 -4.106 -18.341 1.00 68.12 93 PHE A C 1
ATOM 700 O O . PHE A 1 93 ? 11.166 -4.203 -17.543 1.00 68.12 93 PHE A O 1
ATOM 707 N N . GLY A 1 94 ? 8.989 -4.467 -18.019 1.00 77.00 94 GLY A N 1
ATOM 708 C CA . GLY A 1 94 ? 8.574 -4.872 -16.681 1.00 77.00 94 GLY A CA 1
ATOM 709 C C . GLY A 1 94 ? 7.975 -3.720 -15.878 1.00 77.00 94 GLY A C 1
ATOM 710 O O . GLY A 1 94 ? 7.866 -2.587 -16.353 1.00 77.00 94 GLY A O 1
ATOM 711 N N . TYR A 1 95 ? 7.517 -4.039 -14.671 1.00 86.38 95 TYR A N 1
ATOM 712 C CA . TYR A 1 95 ? 6.845 -3.083 -13.797 1.00 86.38 95 TYR A CA 1
ATOM 713 C C . TYR A 1 95 ? 7.127 -3.395 -12.336 1.00 86.38 95 TYR A C 1
ATOM 715 O O . TYR A 1 95 ? 6.851 -4.508 -11.873 1.00 86.38 95 TYR A O 1
ATOM 723 N N . ASP A 1 96 ? 7.645 -2.406 -11.622 1.00 91.88 96 ASP A N 1
ATOM 724 C CA . ASP A 1 96 ? 7.893 -2.489 -10.195 1.00 91.88 96 ASP A CA 1
ATOM 725 C C . ASP A 1 96 ? 6.710 -1.901 -9.430 1.00 91.88 96 ASP A C 1
ATOM 727 O O . ASP A 1 96 ? 6.004 -1.002 -9.897 1.00 91.88 96 ASP A O 1
ATOM 731 N N . THR A 1 97 ? 6.493 -2.421 -8.229 1.00 94.38 97 THR A N 1
ATOM 732 C CA . THR A 1 97 ? 5.525 -1.890 -7.278 1.00 94.38 97 THR A CA 1
ATOM 733 C C . THR A 1 97 ? 6.129 -1.841 -5.886 1.00 94.38 97 THR A C 1
ATOM 735 O O . THR A 1 97 ? 6.775 -2.789 -5.439 1.00 94.38 97 THR A O 1
ATOM 738 N N . LEU A 1 98 ? 5.899 -0.730 -5.193 1.00 97.06 98 LEU A N 1
ATOM 739 C CA . LEU A 1 98 ? 6.253 -0.539 -3.793 1.00 97.06 98 LEU A CA 1
ATOM 740 C C . LEU A 1 98 ? 4.968 -0.336 -2.998 1.00 97.06 98 LEU A C 1
ATOM 742 O O . LEU A 1 98 ? 4.220 0.605 -3.257 1.00 97.06 98 LEU A O 1
ATOM 746 N N . ILE A 1 99 ? 4.705 -1.214 -2.032 1.00 97.50 99 ILE A N 1
ATOM 747 C CA . ILE A 1 99 ? 3.473 -1.184 -1.239 1.00 97.50 99 ILE A CA 1
ATOM 748 C C . ILE A 1 99 ? 3.813 -0.964 0.228 1.00 97.50 99 ILE A C 1
ATOM 750 O O . ILE A 1 99 ? 4.600 -1.704 0.825 1.00 97.50 99 ILE A O 1
ATOM 754 N N . VAL A 1 100 ? 3.188 0.043 0.824 1.00 97.56 100 VAL A N 1
ATOM 755 C CA . VAL A 1 100 ? 3.382 0.424 2.218 1.00 97.56 100 VAL A CA 1
ATOM 756 C C . VAL A 1 100 ? 2.103 0.155 3.000 1.00 97.56 100 VAL A C 1
ATOM 758 O O . VAL A 1 100 ? 1.057 0.742 2.724 1.00 97.56 100 VAL A O 1
ATOM 761 N N . PHE A 1 101 ? 2.204 -0.736 3.983 1.00 97.19 101 PHE A N 1
ATOM 762 C CA . PHE A 1 101 ? 1.111 -1.112 4.879 1.00 97.19 101 PHE A CA 1
ATOM 763 C C . PHE A 1 101 ? 1.236 -0.404 6.236 1.00 97.19 101 PHE A C 1
ATOM 765 O O . PHE A 1 101 ? 2.338 0.025 6.596 1.00 97.19 101 PHE A O 1
ATOM 772 N N . PRO A 1 102 ? 0.142 -0.314 7.017 1.00 95.81 102 PRO A N 1
ATOM 773 C CA . PRO A 1 102 ? 0.208 0.080 8.422 1.00 95.81 102 PRO A CA 1
ATOM 774 C C . PRO A 1 102 ? 1.207 -0.780 9.203 1.00 95.81 102 PRO A C 1
ATOM 776 O O . PRO A 1 102 ? 1.298 -1.986 8.975 1.00 95.81 102 PRO A O 1
ATOM 779 N N . GLU A 1 103 ? 1.926 -0.170 10.149 1.00 87.56 103 GLU A N 1
ATOM 780 C CA . GLU A 1 103 ? 3.080 -0.787 10.832 1.00 87.56 103 GLU A CA 1
ATOM 781 C C . GLU A 1 103 ? 2.750 -2.130 11.507 1.00 87.56 103 GLU A C 1
ATOM 783 O O . GLU A 1 103 ? 3.558 -3.053 11.474 1.00 87.56 103 GLU A O 1
ATOM 788 N N . ASN A 1 104 ? 1.545 -2.262 12.068 1.00 91.56 104 ASN A N 1
ATOM 789 C CA . ASN A 1 104 ? 1.125 -3.452 12.816 1.00 91.56 104 ASN A CA 1
ATOM 790 C C . ASN A 1 104 ? 0.384 -4.495 11.962 1.00 91.56 104 ASN A C 1
ATOM 792 O O . ASN A 1 104 ? -0.002 -5.560 12.454 1.00 91.56 104 ASN A O 1
ATOM 796 N N . MET A 1 105 ? 0.158 -4.216 10.677 1.00 94.94 105 MET A N 1
ATOM 797 C CA . MET A 1 105 ? -0.542 -5.135 9.789 1.00 94.94 105 MET A CA 1
ATOM 798 C C . MET A 1 105 ? 0.376 -6.293 9.384 1.00 94.94 105 MET A C 1
ATOM 800 O O . MET A 1 105 ? 1.481 -6.087 8.888 1.00 94.94 105 MET A O 1
ATOM 804 N N . LYS A 1 106 ? -0.082 -7.536 9.560 1.00 97.06 106 LYS A N 1
ATOM 805 C CA . LYS A 1 106 ? 0.684 -8.712 9.128 1.00 97.06 106 LYS A CA 1
ATOM 806 C C . LYS A 1 106 ? 0.507 -8.931 7.628 1.00 97.06 106 LYS A C 1
ATOM 808 O O . LYS A 1 106 ? -0.607 -9.123 7.141 1.00 97.06 106 LYS A O 1
ATOM 813 N N . VAL A 1 107 ? 1.627 -8.960 6.915 1.00 97.69 107 VAL A N 1
ATOM 814 C CA . VAL A 1 107 ? 1.703 -9.147 5.462 1.00 97.69 107 VAL A CA 1
ATOM 815 C C . VAL A 1 107 ? 2.560 -10.375 5.171 1.00 97.69 107 VAL A C 1
ATOM 817 O O . VAL A 1 107 ? 3.599 -10.560 5.805 1.00 97.69 107 VAL A O 1
ATOM 820 N N . TYR A 1 108 ? 2.140 -11.212 4.220 1.00 97.69 108 TYR A N 1
ATOM 821 C CA . TYR A 1 108 ? 2.824 -12.464 3.878 1.00 97.69 108 TYR A CA 1
ATOM 822 C C . TYR A 1 108 ? 3.408 -12.402 2.454 1.00 97.69 108 TYR A C 1
ATOM 824 O O . TYR A 1 108 ? 2.880 -13.049 1.548 1.00 97.69 108 TYR A O 1
ATOM 832 N N . PRO A 1 109 ? 4.484 -11.623 2.229 1.00 96.62 109 PRO A N 1
ATOM 833 C CA . PRO A 1 109 ? 4.983 -11.321 0.888 1.00 96.62 109 PRO A CA 1
ATOM 834 C C . PRO A 1 109 ? 5.507 -12.545 0.131 1.00 96.62 109 PRO A C 1
ATOM 836 O O . PRO A 1 109 ? 5.269 -12.661 -1.063 1.00 96.62 109 PRO A O 1
ATOM 839 N N . SER A 1 110 ? 6.117 -13.512 0.821 1.00 94.75 110 SER A N 1
ATOM 840 C CA . SER A 1 110 ? 6.597 -14.763 0.211 1.00 94.75 110 SER A CA 1
ATOM 841 C C . SER A 1 110 ? 5.481 -15.683 -0.296 1.00 94.75 110 SER A C 1
ATOM 843 O O . SER A 1 110 ? 5.751 -16.673 -0.964 1.00 94.75 110 SER A O 1
ATOM 845 N N . ARG A 1 111 ? 4.221 -15.376 0.032 1.00 95.69 111 ARG A N 1
ATOM 846 C CA . ARG A 1 111 ? 3.027 -16.092 -0.438 1.00 95.69 111 ARG A CA 1
ATOM 847 C C . ARG A 1 111 ? 2.255 -15.292 -1.490 1.00 95.69 111 ARG A C 1
ATOM 849 O O . ARG A 1 111 ? 1.100 -15.612 -1.775 1.00 95.69 111 ARG A O 1
ATOM 856 N N . ALA A 1 112 ? 2.845 -14.212 -1.998 1.00 95.25 112 ALA A N 1
ATOM 857 C CA . ALA A 1 112 ? 2.276 -13.434 -3.081 1.00 95.2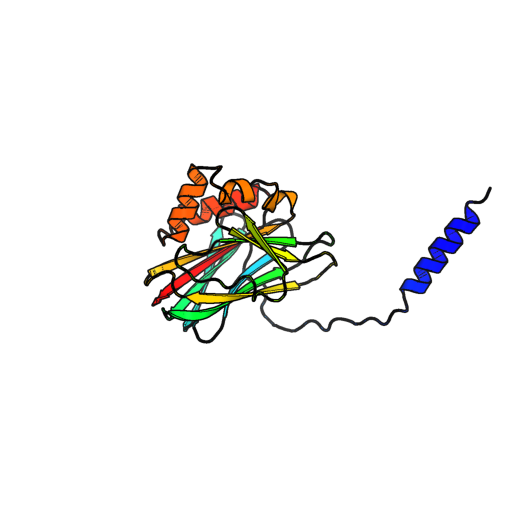5 112 ALA A CA 1
ATOM 858 C C . ALA A 1 112 ? 2.169 -14.266 -4.361 1.00 95.25 112 ALA A C 1
ATOM 860 O O . ALA A 1 112 ? 2.966 -15.163 -4.620 1.00 95.25 112 ALA A O 1
ATOM 861 N N . THR A 1 113 ? 1.169 -13.940 -5.173 1.00 93.69 113 THR A N 1
ATOM 862 C CA . THR A 1 113 ? 0.973 -14.530 -6.500 1.00 93.69 113 THR A CA 1
ATOM 863 C C . THR A 1 113 ? 0.792 -13.427 -7.538 1.00 93.69 113 THR A C 1
ATOM 865 O O . THR A 1 113 ? 0.331 -12.332 -7.211 1.00 93.69 113 THR A O 1
ATOM 868 N N . GLY A 1 114 ? 1.174 -13.715 -8.785 1.00 90.38 114 GLY A N 1
ATOM 869 C CA . GLY A 1 114 ? 1.025 -12.824 -9.944 1.00 90.38 114 GLY A CA 1
ATOM 870 C C . GLY A 1 114 ? 2.135 -11.782 -10.139 1.00 90.38 114 GLY A C 1
ATOM 871 O O . GLY A 1 114 ? 2.360 -11.351 -11.271 1.00 90.38 114 GLY A O 1
ATOM 872 N N . MET A 1 115 ? 2.875 -11.433 -9.083 1.00 91.81 115 MET A N 1
ATOM 873 C CA . MET A 1 115 ? 4.123 -10.660 -9.142 1.00 91.81 115 MET A CA 1
ATOM 874 C C . MET A 1 115 ? 5.152 -11.280 -8.189 1.00 91.81 115 MET A C 1
ATOM 876 O O . MET A 1 115 ? 4.777 -11.848 -7.161 1.00 91.81 115 MET A O 1
ATOM 880 N N . GLU A 1 116 ? 6.429 -11.189 -8.548 1.00 93.31 116 GLU A N 1
ATOM 881 C CA . GLU A 1 116 ? 7.558 -11.715 -7.779 1.00 93.31 116 GLU A CA 1
ATOM 882 C C . GLU A 1 116 ? 7.887 -10.779 -6.617 1.00 93.31 116 GLU A C 1
ATOM 884 O O . GLU A 1 116 ? 7.823 -9.563 -6.775 1.00 93.31 116 GLU A O 1
ATOM 889 N N . TYR A 1 117 ? 8.177 -11.330 -5.438 1.00 96.38 117 TYR A N 1
ATOM 890 C CA . TYR A 1 117 ? 8.576 -10.543 -4.273 1.00 96.38 117 TYR A CA 1
ATOM 891 C C . TYR A 1 117 ? 10.095 -10.388 -4.241 1.00 96.38 117 TYR A C 1
ATOM 893 O O . TYR A 1 117 ? 10.808 -11.373 -4.089 1.00 96.38 117 TYR A O 1
ATOM 901 N N . GLU A 1 118 ? 10.561 -9.146 -4.311 1.00 96.25 118 GLU A N 1
ATOM 902 C CA . GLU A 1 118 ? 11.982 -8.794 -4.438 1.00 96.25 118 GLU A CA 1
ATOM 903 C C . GLU A 1 118 ? 12.611 -8.380 -3.095 1.00 96.25 118 GLU A C 1
ATOM 905 O O . GLU A 1 118 ? 13.822 -8.212 -2.979 1.00 96.25 118 GLU A O 1
ATOM 910 N N . GLY A 1 119 ? 11.796 -8.209 -2.047 1.00 96.31 119 GLY A N 1
ATOM 911 C CA . GLY A 1 119 ? 12.259 -7.820 -0.716 1.00 96.31 119 GLY A CA 1
ATOM 912 C C . GLY A 1 119 ? 11.677 -6.498 -0.218 1.00 96.31 119 GLY A C 1
ATOM 913 O O . GLY A 1 119 ? 10.557 -6.101 -0.552 1.00 96.31 119 GLY A O 1
ATOM 914 N N . LYS A 1 120 ? 12.423 -5.829 0.664 1.00 96.00 120 LYS A N 1
ATOM 915 C CA . LYS A 1 120 ? 12.045 -4.542 1.261 1.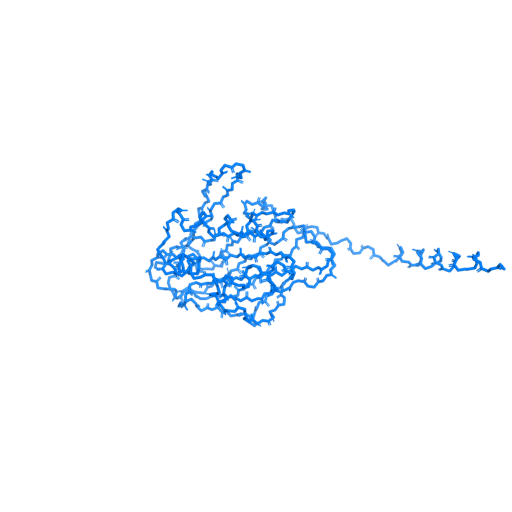00 96.00 120 LYS A CA 1
ATOM 916 C C . LYS A 1 120 ? 12.875 -3.411 0.663 1.00 96.00 120 LYS A C 1
ATOM 918 O O . LYS A 1 120 ? 14.089 -3.531 0.558 1.00 96.00 120 LYS A O 1
ATOM 923 N N . VAL A 1 121 ? 12.217 -2.287 0.391 1.00 96.25 121 VAL A N 1
ATOM 924 C CA . VAL A 1 121 ? 12.858 -0.990 0.133 1.00 96.25 121 VAL A CA 1
ATOM 925 C C . VAL A 1 121 ? 12.344 -0.026 1.195 1.00 96.25 121 VAL A C 1
ATOM 927 O O . VAL A 1 121 ? 11.168 0.350 1.191 1.00 96.25 121 VAL A O 1
ATOM 930 N N . GLY A 1 122 ? 13.191 0.289 2.174 1.00 94.31 122 GLY A N 1
ATOM 931 C CA . GLY A 1 122 ? 12.781 1.016 3.373 1.00 94.31 122 GLY A CA 1
ATOM 932 C C . GLY A 1 122 ? 11.603 0.325 4.066 1.00 94.31 122 GLY A C 1
ATOM 933 O O . GLY A 1 122 ? 11.649 -0.864 4.388 1.00 94.31 122 GLY A O 1
ATOM 934 N N . ILE A 1 123 ? 10.505 1.057 4.267 1.00 95.50 123 ILE A N 1
ATOM 935 C CA . ILE A 1 123 ? 9.279 0.494 4.861 1.00 95.50 123 ILE A CA 1
ATOM 936 C C . ILE A 1 123 ? 8.387 -0.262 3.857 1.00 95.50 123 ILE A C 1
ATOM 938 O O . ILE A 1 123 ? 7.475 -0.987 4.270 1.00 95.50 123 ILE A O 1
ATOM 942 N N . ALA A 1 124 ? 8.638 -0.138 2.553 1.00 97.44 124 ALA A N 1
ATOM 943 C CA . ALA A 1 124 ? 7.800 -0.697 1.495 1.00 97.44 124 ALA A CA 1
ATOM 944 C C . ALA A 1 124 ? 8.157 -2.151 1.163 1.00 97.44 124 ALA A C 1
ATOM 946 O O . ALA A 1 124 ? 9.324 -2.535 1.170 1.00 97.44 124 ALA A O 1
ATOM 947 N N . TYR A 1 125 ? 7.148 -2.961 0.847 1.00 98.00 125 TYR A N 1
ATOM 948 C CA . TYR A 1 125 ? 7.331 -4.259 0.196 1.00 98.00 125 TYR A CA 1
ATOM 949 C C . TYR A 1 125 ? 7.459 -4.056 -1.310 1.00 98.00 125 TYR A C 1
ATOM 951 O O . TYR A 1 125 ? 6.622 -3.373 -1.904 1.00 98.00 125 TYR A O 1
ATOM 959 N N . HIS A 1 126 ? 8.483 -4.653 -1.906 1.00 97.19 126 HIS A N 1
ATOM 960 C CA . HIS A 1 126 ? 8.790 -4.536 -3.323 1.00 97.19 126 HIS A CA 1
ATOM 961 C C . HIS A 1 126 ? 8.354 -5.791 -4.071 1.00 97.19 126 HIS A C 1
ATOM 963 O O . HIS A 1 126 ? 8.738 -6.904 -3.713 1.00 97.19 126 HIS A O 1
ATOM 969 N N . PHE A 1 127 ? 7.538 -5.596 -5.106 1.00 95.31 127 PHE A N 1
ATOM 970 C CA . PHE A 1 127 ? 7.161 -6.651 -6.036 1.00 95.31 127 PHE A CA 1
ATOM 971 C C . PHE A 1 127 ? 7.421 -6.235 -7.477 1.00 95.31 127 PHE A C 1
ATOM 973 O O . PHE A 1 127 ? 7.183 -5.081 -7.844 1.00 95.31 127 PHE A O 1
ATOM 980 N N . ARG A 1 128 ? 7.819 -7.195 -8.307 1.00 91.88 128 ARG A N 1
ATOM 981 C CA . ARG A 1 128 ? 8.150 -6.989 -9.713 1.00 91.88 128 ARG A CA 1
ATOM 982 C C . ARG A 1 128 ? 7.341 -7.910 -10.614 1.00 91.88 128 ARG A C 1
ATOM 984 O O . ARG A 1 128 ? 7.119 -9.085 -10.328 1.00 91.88 128 ARG A O 1
ATOM 991 N N . LYS A 1 129 ? 6.910 -7.381 -11.757 1.00 88.06 129 LYS A N 1
ATOM 992 C CA . LYS A 1 129 ? 6.465 -8.187 -12.896 1.00 88.06 129 LYS A CA 1
ATOM 993 C C . LYS A 1 129 ? 7.540 -8.139 -13.977 1.00 88.06 129 LYS A C 1
ATOM 995 O O . LYS A 1 129 ? 7.758 -7.090 -14.580 1.00 88.06 129 LYS A O 1
ATOM 1000 N N . GLY A 1 130 ? 8.187 -9.280 -14.224 1.00 75.06 130 GLY A N 1
ATOM 1001 C CA . GLY A 1 130 ? 9.140 -9.460 -15.324 1.00 75.06 130 GLY A CA 1
ATOM 1002 C C . GLY A 1 130 ? 8.512 -9.241 -16.708 1.00 75.06 130 GLY A C 1
ATOM 1003 O O . GLY A 1 130 ? 7.316 -9.498 -16.905 1.00 75.06 130 GLY A O 1
ATOM 1004 N N . GLY A 1 131 ? 9.333 -8.733 -17.632 1.00 65.62 131 GLY A N 1
ATOM 1005 C CA . GLY A 1 131 ? 8.933 -8.161 -18.916 1.00 65.62 131 GLY A CA 1
ATOM 1006 C C . GLY A 1 131 ? 8.486 -9.176 -19.965 1.00 65.62 131 GLY A C 1
ATOM 1007 O O . GLY A 1 131 ? 9.299 -9.924 -20.489 1.00 65.62 131 GLY A O 1
ATOM 1008 N N . TRP A 1 132 ? 7.195 -9.112 -20.281 1.00 56.22 132 TRP A N 1
ATOM 1009 C CA . TRP A 1 132 ? 6.553 -9.222 -21.597 1.00 56.22 132 TRP A CA 1
ATOM 1010 C C . TRP A 1 132 ? 5.363 -8.256 -21.538 1.00 56.22 132 TRP A C 1
ATOM 1012 O O . TRP A 1 132 ? 4.850 -8.005 -20.446 1.00 56.22 132 TRP A O 1
ATOM 1022 N N . PHE A 1 133 ? 4.933 -7.665 -22.656 1.00 60.47 133 PHE A N 1
ATOM 1023 C CA . PHE A 1 133 ? 3.776 -6.764 -22.629 1.00 60.47 133 PHE A CA 1
ATOM 1024 C C . PHE A 1 133 ? 2.548 -7.514 -22.096 1.00 60.47 133 PHE A C 1
ATOM 1026 O O . PHE A 1 133 ? 2.078 -8.466 -22.719 1.00 60.47 133 PHE A O 1
ATOM 1033 N N . VAL A 1 134 ? 2.033 -7.091 -20.938 1.00 66.06 134 VAL A N 1
ATOM 1034 C CA . VAL A 1 134 ? 0.816 -7.654 -20.348 1.00 66.06 134 VAL A CA 1
ATOM 1035 C C . VAL A 1 134 ? -0.203 -6.537 -20.177 1.00 66.06 134 VAL A C 1
ATOM 1037 O O . VAL A 1 134 ? 0.046 -5.533 -19.507 1.00 66.06 134 VAL A O 1
ATOM 1040 N N . TRP A 1 135 ? -1.388 -6.726 -20.756 1.00 69.44 135 TRP A N 1
ATOM 1041 C CA . TRP A 1 135 ? -2.492 -5.772 -20.624 1.00 69.44 135 TRP A CA 1
ATOM 1042 C C . TRP A 1 135 ? -2.933 -5.571 -19.169 1.00 69.44 135 TRP A C 1
ATOM 1044 O O . TRP A 1 135 ? -3.347 -4.468 -18.808 1.00 69.44 135 TRP A O 1
ATOM 1054 N N . LYS A 1 136 ? -2.816 -6.618 -18.344 1.00 80.00 136 LYS A N 1
ATOM 1055 C CA . LYS A 1 136 ? -3.155 -6.632 -16.920 1.00 80.00 136 LYS A CA 1
ATOM 1056 C C . LYS A 1 136 ? -2.234 -7.596 -16.168 1.00 80.00 136 LYS A C 1
ATOM 1058 O O . LYS A 1 136 ? -2.191 -8.773 -16.510 1.00 80.00 136 LYS A O 1
ATOM 1063 N N . ALA A 1 137 ? -1.562 -7.139 -15.118 1.00 84.94 137 ALA A N 1
ATOM 1064 C CA . ALA A 1 137 ? -1.041 -8.029 -14.079 1.00 84.94 137 ALA A CA 1
ATOM 1065 C C . ALA A 1 137 ? -1.789 -7.775 -12.778 1.00 84.94 137 ALA A C 1
ATOM 1067 O O . ALA A 1 137 ? -2.205 -6.652 -12.499 1.00 84.94 137 ALA A O 1
ATOM 1068 N N . GLN A 1 138 ? -1.958 -8.822 -11.981 1.00 89.94 138 GLN A N 1
ATOM 1069 C CA . GLN A 1 138 ? -2.596 -8.717 -10.682 1.00 89.94 138 GLN A CA 1
ATOM 1070 C C . GLN A 1 138 ? -1.699 -9.362 -9.636 1.00 89.94 138 GLN A C 1
ATOM 1072 O O . GLN A 1 138 ? -1.475 -10.567 -9.671 1.00 89.94 138 GLN A O 1
ATOM 1077 N N . LEU A 1 139 ? -1.214 -8.558 -8.698 1.00 94.44 139 LEU A N 1
ATOM 1078 C CA . LEU A 1 139 ? -0.655 -9.050 -7.452 1.00 94.44 139 LEU A CA 1
ATOM 1079 C C . LEU A 1 139 ? -1.805 -9.447 -6.533 1.00 94.44 139 LEU A C 1
ATOM 1081 O O . LEU A 1 139 ? -2.705 -8.644 -6.281 1.00 94.44 139 LEU A O 1
ATOM 1085 N N . LYS A 1 140 ? -1.740 -10.655 -5.979 1.00 96.69 140 LYS A N 1
ATOM 1086 C CA . LYS A 1 140 ? -2.583 -11.095 -4.867 1.00 96.69 140 LYS A CA 1
ATOM 1087 C C . LYS A 1 140 ? -1.689 -11.480 -3.694 1.00 96.69 140 LYS A C 1
ATOM 1089 O O . LYS A 1 140 ? -0.971 -12.477 -3.743 1.00 96.69 140 LYS A O 1
ATOM 1094 N N . LEU A 1 141 ? -1.746 -10.667 -2.645 1.00 97.88 141 LEU A N 1
ATOM 1095 C CA . LEU A 1 141 ? -0.869 -10.688 -1.481 1.00 97.88 141 LEU A CA 1
ATOM 1096 C C . LEU A 1 141 ? -1.676 -11.049 -0.226 1.00 97.88 141 LEU A C 1
ATOM 1098 O O . LEU A 1 141 ? -2.557 -10.281 0.166 1.00 97.88 141 LEU A O 1
ATOM 1102 N N . PRO A 1 142 ? -1.416 -12.195 0.426 1.00 97.94 142 PRO A N 1
ATOM 1103 C CA . PRO A 1 142 ? -2.124 -12.544 1.650 1.00 97.94 142 PRO A CA 1
ATOM 1104 C C . PRO A 1 142 ? -1.782 -11.570 2.783 1.00 97.94 142 PRO A C 1
ATOM 1106 O O . PRO A 1 142 ? -0.618 -11.207 2.986 1.00 97.94 142 PRO A O 1
ATOM 1109 N N . VAL A 1 143 ? -2.798 -11.189 3.554 1.00 98.19 143 VAL A N 1
ATOM 1110 C CA . VAL A 1 143 ? -2.680 -10.272 4.695 1.00 98.19 143 VAL A CA 1
ATOM 1111 C C . VAL A 1 143 ? -3.549 -10.732 5.863 1.00 98.19 143 VAL A C 1
ATOM 1113 O O . VAL A 1 143 ? -4.526 -11.464 5.684 1.00 98.19 143 VAL A O 1
ATOM 1116 N N . LYS A 1 144 ? -3.215 -10.273 7.068 1.00 97.88 144 LYS A N 1
ATOM 1117 C CA . LYS A 1 144 ? -4.079 -10.358 8.248 1.00 97.88 144 LYS A CA 1
ATOM 1118 C C . LYS A 1 144 ? -4.298 -8.951 8.798 1.00 97.88 144 LYS A C 1
ATOM 1120 O O . LYS A 1 144 ? -3.334 -8.217 9.021 1.00 97.88 144 LYS A O 1
ATOM 1125 N N . PHE A 1 145 ? -5.559 -8.582 9.002 1.00 97.38 145 PHE A N 1
ATOM 1126 C CA . PHE A 1 145 ? -5.965 -7.253 9.460 1.00 97.38 145 PHE A CA 1
ATOM 1127 C C . PHE A 1 145 ? -5.661 -7.101 10.950 1.00 97.38 145 PHE A C 1
ATOM 1129 O O . PHE A 1 145 ? -6.470 -7.450 11.804 1.00 97.38 145 PHE A O 1
ATOM 1136 N N . THR A 1 146 ? -4.432 -6.695 11.254 1.00 96.94 146 THR A N 1
ATOM 1137 C CA . THR A 1 146 ? -3.926 -6.499 12.619 1.00 96.94 146 THR A CA 1
ATOM 1138 C C . THR A 1 146 ? -3.357 -5.100 12.813 1.00 96.94 146 THR A C 1
ATOM 1140 O O . THR A 1 146 ? -2.527 -4.894 13.694 1.00 96.94 146 THR A O 1
ATOM 1143 N N . ALA A 1 147 ? -3.775 -4.135 11.990 1.00 93.69 147 ALA A N 1
ATOM 1144 C CA . ALA A 1 147 ? -3.295 -2.759 12.085 1.00 93.69 147 ALA A CA 1
ATOM 1145 C C . ALA A 1 147 ? -3.723 -2.089 13.408 1.00 93.69 147 ALA A C 1
ATOM 1147 O O . ALA A 1 147 ? -3.114 -1.107 13.831 1.00 93.69 147 ALA A O 1
ATOM 1148 N N . GLY A 1 148 ? -4.734 -2.652 14.078 1.00 93.69 148 GLY A N 1
ATOM 1149 C CA . GLY A 1 148 ? -5.389 -2.107 15.260 1.00 93.69 148 GLY A CA 1
ATOM 1150 C C . GLY A 1 148 ? -6.774 -1.592 14.883 1.00 93.69 148 GLY A C 1
ATOM 1151 O O . GLY A 1 148 ? -7.008 -1.211 13.741 1.00 93.69 148 GLY A O 1
ATOM 1152 N N . LYS A 1 149 ? -7.725 -1.569 15.817 1.00 93.69 149 LYS A N 1
ATOM 1153 C CA . LYS A 1 149 ? -9.060 -1.033 15.514 1.00 93.69 149 LYS A CA 1
ATOM 1154 C C . LYS A 1 149 ? -8.968 0.452 15.175 1.00 93.69 149 LYS A C 1
ATOM 1156 O O . LYS A 1 149 ? -8.341 1.210 15.909 1.00 93.69 149 LYS A O 1
ATOM 1161 N N . GLY A 1 150 ? -9.605 0.872 14.089 1.00 93.62 150 GLY A N 1
ATOM 1162 C CA . GLY A 1 150 ? -9.539 2.258 13.635 1.00 93.62 150 GLY A CA 1
ATOM 1163 C C . GLY A 1 150 ? -9.383 2.402 12.132 1.00 93.62 150 GLY A C 1
ATOM 1164 O O . GLY A 1 150 ? -9.565 1.451 11.374 1.00 93.62 150 GLY A O 1
ATOM 1165 N N . LEU A 1 151 ? -9.115 3.635 11.713 1.00 93.62 151 LEU A N 1
ATOM 1166 C CA . LEU A 1 151 ? -8.928 4.002 10.318 1.00 93.62 151 LEU A CA 1
ATOM 1167 C C . LEU A 1 151 ? -7.454 3.860 9.936 1.00 93.62 151 LEU A C 1
ATOM 1169 O O . LEU A 1 151 ? -6.589 4.306 10.677 1.00 93.62 151 LEU A O 1
ATOM 1173 N N . HIS A 1 152 ? -7.190 3.291 8.767 1.00 94.38 152 HIS A N 1
ATOM 1174 C CA . HIS A 1 152 ? -5.858 2.996 8.252 1.00 94.38 152 HIS A CA 1
ATOM 1175 C C . HIS A 1 152 ? -5.818 3.180 6.742 1.00 94.38 152 HIS A C 1
ATOM 1177 O O . HIS A 1 152 ? -6.859 3.260 6.084 1.00 94.38 152 HIS A O 1
ATOM 1183 N N . ALA A 1 153 ? -4.615 3.216 6.181 1.00 92.62 153 ALA A N 1
ATOM 1184 C CA . ALA A 1 153 ? -4.448 3.219 4.740 1.00 92.62 153 ALA A CA 1
ATOM 1185 C C . ALA A 1 153 ? -3.242 2.400 4.288 1.00 92.62 153 ALA A C 1
ATOM 1187 O O . ALA A 1 153 ? -2.238 2.283 4.990 1.00 92.62 153 ALA A O 1
ATOM 1188 N N . VAL A 1 154 ? -3.375 1.846 3.088 1.00 95.38 154 VAL A N 1
ATOM 1189 C CA . VAL A 1 154 ? -2.306 1.208 2.326 1.00 95.38 154 VAL A CA 1
ATOM 1190 C C . VAL A 1 154 ? -1.987 2.112 1.147 1.00 95.38 154 VAL A C 1
ATOM 1192 O O . VAL A 1 154 ? -2.888 2.546 0.427 1.00 95.38 154 VAL A O 1
ATOM 1195 N N . LEU A 1 155 ? -0.703 2.389 0.953 1.00 94.06 155 LEU A N 1
ATOM 1196 C CA . LEU A 1 155 ? -0.213 3.144 -0.191 1.00 94.06 155 LEU A CA 1
ATOM 1197 C C . LEU A 1 155 ? 0.473 2.206 -1.162 1.00 94.06 155 LEU A C 1
ATOM 1199 O O . LEU A 1 155 ? 1.290 1.382 -0.757 1.00 94.06 155 LEU A O 1
ATOM 1203 N N . SER A 1 156 ? 0.147 2.352 -2.437 1.00 94.38 156 SER A N 1
ATOM 1204 C CA . SER A 1 156 ? 0.773 1.583 -3.504 1.00 94.38 156 SER A CA 1
ATOM 1205 C C . SER A 1 156 ? 1.362 2.520 -4.529 1.00 94.38 156 SER A C 1
ATOM 1207 O O . SER A 1 156 ? 0.671 3.404 -5.029 1.00 94.38 156 SER A O 1
ATOM 1209 N N . PHE A 1 157 ? 2.628 2.301 -4.848 1.00 93.06 157 PHE A N 1
ATOM 1210 C CA . PHE A 1 157 ? 3.340 2.981 -5.914 1.00 93.06 157 PHE A CA 1
ATOM 1211 C C . PHE A 1 157 ? 3.670 1.972 -7.005 1.00 93.06 157 PHE A C 1
ATOM 1213 O O . PHE A 1 157 ? 3.992 0.823 -6.705 1.00 93.06 157 PHE A O 1
ATOM 1220 N N . GLY A 1 158 ? 3.593 2.392 -8.260 1.00 90.25 158 GLY A N 1
ATOM 1221 C CA . GLY A 1 158 ? 3.908 1.563 -9.418 1.00 90.25 158 GLY A CA 1
ATOM 1222 C C . GLY A 1 158 ? 4.706 2.358 -10.443 1.00 90.25 158 GLY A C 1
ATOM 1223 O O . GLY A 1 158 ? 4.465 3.549 -10.609 1.00 90.25 158 GLY A O 1
ATOM 1224 N N . GLY A 1 159 ? 5.654 1.748 -11.141 1.00 88.12 159 GLY A N 1
ATOM 1225 C CA . GLY A 1 159 ? 6.459 2.480 -12.115 1.00 88.12 159 GLY A CA 1
ATOM 1226 C C . GLY A 1 159 ? 7.627 1.679 -12.661 1.00 88.12 159 GLY A C 1
ATOM 1227 O O . GLY A 1 159 ? 7.728 0.47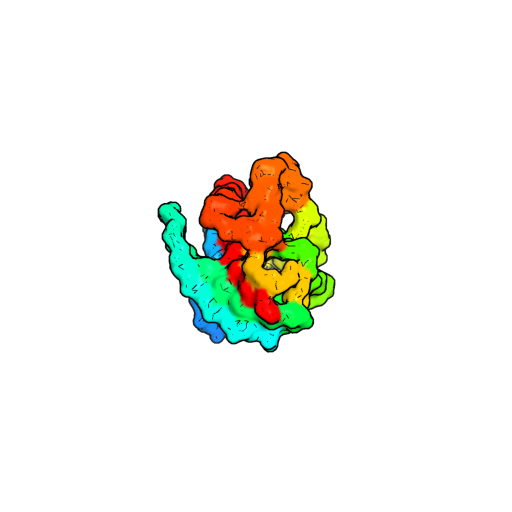3 -12.440 1.00 88.12 159 GLY A O 1
ATOM 1228 N N . SER A 1 160 ? 8.501 2.371 -13.391 1.00 85.12 160 SER A N 1
ATOM 1229 C CA . SER A 1 160 ? 9.768 1.793 -13.828 1.00 85.12 160 SER A CA 1
ATOM 1230 C C . SER A 1 160 ? 10.754 1.676 -12.652 1.00 85.12 160 SER A C 1
ATOM 1232 O O . SER A 1 160 ? 10.611 2.404 -11.656 1.00 85.12 160 SER A O 1
ATOM 1234 N N . PRO A 1 161 ? 11.772 0.801 -12.753 1.00 86.06 161 PRO A N 1
ATOM 1235 C CA . PRO A 1 161 ? 12.788 0.646 -11.714 1.00 86.06 161 PRO A CA 1
ATOM 1236 C C . PRO A 1 161 ? 13.491 1.961 -11.342 1.00 86.06 161 PRO A C 1
ATOM 1238 O O . PRO A 1 161 ? 13.787 2.195 -10.171 1.00 86.06 161 PRO A O 1
ATOM 1241 N N . GLU A 1 162 ? 13.729 2.845 -12.313 1.00 85.69 162 GLU A N 1
ATOM 1242 C CA . GLU A 1 162 ? 14.443 4.117 -12.127 1.00 85.69 162 GLU A CA 1
ATOM 1243 C C . GLU A 1 162 ? 13.628 5.118 -11.308 1.00 85.69 162 GLU A C 1
ATOM 1245 O O . GLU A 1 162 ? 14.190 5.925 -10.575 1.00 85.69 162 GLU A O 1
ATOM 1250 N N . VAL A 1 163 ? 12.299 5.058 -11.411 1.00 85.94 163 VAL A N 1
ATOM 1251 C CA . VAL A 1 163 ? 11.384 5.908 -10.640 1.00 85.94 163 VAL A CA 1
ATOM 1252 C C . VAL A 1 163 ? 11.148 5.331 -9.244 1.00 85.94 163 VAL A C 1
ATOM 1254 O O . VAL A 1 163 ? 11.065 6.080 -8.264 1.00 85.94 163 VAL A O 1
ATOM 1257 N N . LEU A 1 164 ? 11.033 4.003 -9.143 1.00 89.88 164 LEU A N 1
ATOM 1258 C CA . LEU A 1 164 ? 10.698 3.336 -7.890 1.00 89.88 164 LEU A CA 1
ATOM 1259 C C . LEU A 1 164 ? 11.907 2.989 -7.033 1.00 89.88 164 LEU A C 1
ATOM 1261 O O . LEU A 1 164 ? 11.970 3.452 -5.902 1.00 89.88 164 LEU A O 1
ATOM 1265 N N . ILE A 1 165 ? 12.828 2.173 -7.540 1.00 90.00 165 ILE A N 1
ATOM 1266 C CA . ILE A 1 165 ? 13.884 1.525 -6.748 1.00 90.00 165 ILE A CA 1
ATOM 1267 C C . ILE A 1 165 ? 15.137 2.391 -6.672 1.00 90.00 165 ILE A C 1
ATOM 1269 O O . ILE A 1 165 ? 15.706 2.556 -5.598 1.00 90.00 165 ILE A O 1
ATOM 1273 N N . GLY A 1 166 ? 15.541 2.985 -7.794 1.00 84.94 166 GLY A N 1
ATOM 1274 C CA . GLY A 1 166 ? 16.652 3.942 -7.842 1.00 84.94 166 GLY A CA 1
ATOM 1275 C C . GLY A 1 166 ? 16.222 5.400 -7.662 1.00 84.94 166 GLY A C 1
ATOM 1276 O O . GLY A 1 166 ? 17.046 6.299 -7.806 1.00 84.94 166 GLY A O 1
ATOM 1277 N N . GLY A 1 167 ? 14.932 5.639 -7.420 1.00 90.75 167 GLY A N 1
ATOM 1278 C CA . GLY A 1 167 ? 14.310 6.930 -7.684 1.00 90.75 167 GLY A CA 1
ATOM 1279 C C . GLY A 1 167 ? 13.692 7.638 -6.482 1.00 90.75 167 GLY A C 1
ATOM 1280 O O . GLY A 1 167 ? 13.867 7.248 -5.324 1.00 90.75 167 GLY A O 1
ATOM 1281 N N . PRO A 1 168 ? 12.905 8.696 -6.751 1.00 90.69 168 PRO A N 1
ATOM 1282 C CA . PRO A 1 168 ? 12.315 9.532 -5.712 1.00 90.69 168 PRO A CA 1
ATOM 1283 C C . PRO A 1 168 ? 11.383 8.779 -4.753 1.00 90.69 168 PRO A C 1
ATOM 1285 O O . PRO A 1 168 ? 11.242 9.207 -3.603 1.00 90.69 168 PRO A O 1
ATOM 1288 N N . ILE A 1 169 ? 10.749 7.683 -5.196 1.00 94.31 169 ILE A N 1
ATOM 1289 C CA . ILE A 1 169 ? 9.882 6.872 -4.331 1.00 94.31 169 ILE A CA 1
ATOM 1290 C C . ILE A 1 169 ? 10.705 6.056 -3.333 1.00 94.31 169 ILE A C 1
ATOM 1292 O O . ILE A 1 169 ? 10.343 6.054 -2.157 1.00 94.31 169 ILE A O 1
ATOM 1296 N N . ALA A 1 170 ? 11.822 5.441 -3.741 1.00 94.81 170 ALA A N 1
ATOM 1297 C CA . ALA A 1 170 ? 12.757 4.788 -2.820 1.00 94.81 170 ALA A CA 1
ATOM 1298 C C . ALA A 1 170 ? 13.233 5.769 -1.744 1.00 94.81 170 ALA A C 1
ATOM 1300 O O . ALA A 1 170 ? 13.067 5.495 -0.556 1.00 94.81 170 ALA A O 1
ATOM 1301 N N . SER A 1 171 ? 13.687 6.964 -2.139 1.00 94.06 171 SER A N 1
ATOM 1302 C CA . SER A 1 171 ? 14.083 8.009 -1.185 1.00 94.06 171 SER A CA 1
ATOM 1303 C C . SER A 1 171 ? 12.962 8.391 -0.214 1.00 94.06 171 SER A C 1
ATOM 1305 O O . SER A 1 171 ? 13.211 8.648 0.965 1.00 94.06 171 SER A O 1
ATOM 1307 N N . LEU A 1 172 ? 11.706 8.427 -0.675 1.00 94.31 172 LEU A N 1
ATOM 1308 C CA . LEU A 1 172 ? 10.563 8.649 0.209 1.00 94.31 172 LEU A CA 1
ATOM 1309 C C . LEU A 1 172 ? 10.424 7.513 1.229 1.00 94.31 172 LEU A C 1
ATOM 1311 O O . LEU A 1 172 ? 10.359 7.790 2.423 1.00 94.31 172 LEU A O 1
ATOM 1315 N N . VAL A 1 173 ? 10.371 6.254 0.790 1.00 95.50 173 VAL A N 1
ATOM 1316 C CA . VAL A 1 173 ? 10.097 5.110 1.682 1.00 95.50 173 VAL A CA 1
ATOM 1317 C C . VAL A 1 173 ? 11.288 4.724 2.568 1.00 95.50 173 VAL A C 1
ATOM 1319 O O . VAL A 1 173 ? 11.080 4.092 3.606 1.00 95.50 173 VAL A O 1
ATOM 1322 N N . ASN A 1 174 ? 12.502 5.150 2.209 1.00 95.44 174 ASN A N 1
ATOM 1323 C CA . ASN A 1 174 ? 13.712 5.076 3.034 1.00 95.44 174 ASN A CA 1
ATOM 1324 C C . ASN A 1 174 ? 13.788 6.186 4.096 1.00 95.44 174 ASN A C 1
ATOM 1326 O O . ASN A 1 174 ? 14.606 6.109 5.006 1.00 95.44 174 ASN A O 1
ATOM 1330 N N . GLY A 1 175 ? 12.943 7.218 4.002 1.00 93.69 175 GLY A N 1
ATOM 1331 C CA . GLY A 1 175 ? 12.947 8.340 4.942 1.00 93.69 175 GLY A CA 1
ATOM 1332 C C . GLY A 1 175 ? 13.955 9.449 4.626 1.00 93.69 175 GLY A C 1
ATOM 1333 O O . GLY A 1 175 ? 14.108 10.372 5.421 1.00 93.69 175 GLY A O 1
ATOM 1334 N N . GLU A 1 176 ? 14.572 9.434 3.444 1.00 94.50 176 GLU A N 1
ATOM 1335 C CA . GLU A 1 176 ? 15.525 10.457 2.977 1.00 94.50 176 GLU A CA 1
ATOM 1336 C C . GLU A 1 176 ? 14.848 11.808 2.679 1.00 94.50 176 GLU A C 1
ATOM 1338 O O . GLU A 1 176 ? 15.508 12.826 2.477 1.00 94.50 176 GLU A O 1
ATOM 1343 N N . LYS A 1 177 ? 13.508 11.841 2.660 1.00 91.31 177 LYS A N 1
ATOM 1344 C CA . LYS A 1 177 ? 12.684 13.052 2.525 1.00 91.31 177 LYS A CA 1
ATOM 1345 C C . LYS A 1 177 ? 11.879 13.289 3.812 1.00 91.31 177 LYS A C 1
ATOM 1347 O O . LYS A 1 177 ? 10.689 12.970 3.831 1.00 91.31 177 LYS A O 1
ATOM 1352 N N . PRO A 1 178 ? 12.458 13.890 4.874 1.00 91.44 178 PRO A N 1
ATOM 1353 C CA . PRO A 1 178 ? 11.883 13.872 6.224 1.00 91.44 178 PRO A CA 1
ATOM 1354 C C . PRO A 1 178 ? 10.446 14.394 6.314 1.00 91.44 178 PRO A C 1
ATOM 1356 O O . PRO A 1 178 ? 9.590 13.750 6.911 1.00 91.44 178 PRO A O 1
ATOM 1359 N N . LYS A 1 179 ? 10.138 15.529 5.669 1.00 91.19 179 LYS A N 1
ATOM 1360 C CA . LYS A 1 179 ? 8.782 16.111 5.688 1.00 91.19 179 LYS A CA 1
ATOM 1361 C C . LYS A 1 179 ? 7.740 15.177 5.061 1.00 91.19 179 LYS A C 1
ATOM 1363 O O . LYS A 1 179 ? 6.671 14.972 5.631 1.00 91.19 179 LYS A O 1
ATOM 1368 N N . LEU A 1 180 ? 8.062 14.599 3.904 1.00 90.31 180 LEU A N 1
ATOM 1369 C CA . LEU A 1 180 ? 7.170 13.673 3.205 1.00 90.31 180 LEU A CA 1
ATOM 1370 C C . LEU A 1 180 ? 7.071 12.337 3.943 1.00 90.31 180 LEU A C 1
ATOM 1372 O O . LEU A 1 180 ? 5.987 11.775 4.045 1.00 90.31 180 LEU A O 1
ATOM 1376 N N . PHE A 1 181 ? 8.174 11.859 4.515 1.00 92.38 181 PHE A N 1
ATOM 1377 C CA . PHE A 1 181 ? 8.186 10.636 5.304 1.00 92.38 181 PHE A CA 1
ATOM 1378 C C . PHE A 1 181 ? 7.346 10.762 6.578 1.00 92.38 181 PHE A C 1
ATOM 1380 O O . PHE A 1 181 ? 6.615 9.838 6.927 1.00 92.38 181 PHE A O 1
ATOM 1387 N N . THR A 1 182 ? 7.359 11.923 7.235 1.00 92.75 182 THR A N 1
ATOM 1388 C CA . THR A 1 182 ? 6.464 12.208 8.365 1.00 92.75 182 THR A CA 1
ATOM 1389 C C . THR A 1 182 ? 4.996 12.190 7.938 1.00 92.75 182 THR A C 1
ATOM 1391 O O . THR A 1 182 ? 4.178 11.567 8.614 1.00 92.75 182 THR A O 1
ATOM 1394 N N . ALA A 1 183 ? 4.650 12.802 6.799 1.00 89.12 183 ALA A N 1
ATOM 1395 C CA . ALA A 1 183 ? 3.285 12.753 6.264 1.00 89.12 183 ALA A CA 1
ATOM 1396 C C . ALA A 1 183 ? 2.851 11.316 5.917 1.00 89.12 183 ALA A C 1
ATOM 1398 O O . ALA A 1 183 ? 1.725 10.915 6.219 1.00 89.12 183 ALA A O 1
ATOM 1399 N N . LEU A 1 184 ? 3.765 10.523 5.349 1.00 90.56 184 LEU A N 1
ATOM 1400 C CA . LEU A 1 184 ? 3.579 9.100 5.077 1.00 90.56 184 LEU A CA 1
ATOM 1401 C C . LEU A 1 184 ? 3.318 8.321 6.374 1.00 90.56 184 LEU A C 1
ATOM 1403 O O . LEU A 1 184 ? 2.299 7.648 6.492 1.00 90.56 184 LEU A O 1
ATOM 1407 N N . LYS A 1 185 ? 4.187 8.453 7.380 1.00 92.38 185 LYS A N 1
ATOM 1408 C CA . LYS A 1 185 ? 4.032 7.803 8.691 1.00 92.38 185 LYS A CA 1
ATOM 1409 C C . LYS A 1 185 ? 2.723 8.181 9.382 1.00 92.38 185 LYS A C 1
ATOM 1411 O O . LYS A 1 185 ? 2.072 7.304 9.941 1.00 92.38 185 LYS A O 1
ATOM 1416 N N . ALA A 1 186 ? 2.322 9.451 9.331 1.00 88.75 186 ALA A N 1
ATOM 1417 C CA . ALA A 1 186 ? 1.047 9.906 9.885 1.00 88.75 186 ALA A CA 1
ATOM 1418 C C . ALA A 1 186 ? -0.135 9.169 9.232 1.00 88.75 186 ALA A C 1
ATOM 1420 O O . ALA A 1 186 ? -0.996 8.625 9.925 1.00 88.75 186 ALA A O 1
ATOM 1421 N N . LEU A 1 187 ? -0.129 9.066 7.901 1.00 88.00 187 LEU A N 1
ATOM 1422 C CA . LEU A 1 187 ? -1.153 8.361 7.130 1.00 88.00 187 LEU A CA 1
ATOM 1423 C C . LEU A 1 187 ? -1.217 6.864 7.495 1.00 88.00 187 LEU A C 1
ATOM 1425 O O . LEU A 1 187 ? -2.306 6.336 7.718 1.00 88.00 187 LEU A O 1
ATOM 1429 N N . LEU A 1 188 ? -0.064 6.203 7.651 1.00 88.12 188 LEU A N 1
ATOM 1430 C CA . LEU A 1 188 ? 0.031 4.785 8.040 1.00 88.12 188 LEU A CA 1
ATOM 1431 C C . LEU A 1 188 ? -0.379 4.505 9.493 1.00 88.12 188 LEU A C 1
ATOM 1433 O O . LEU A 1 188 ? -0.707 3.369 9.823 1.00 88.12 188 LEU A O 1
ATOM 1437 N N . ARG A 1 189 ? -0.361 5.524 10.359 1.00 88.19 189 ARG A N 1
ATOM 1438 C CA . ARG A 1 189 ? -0.830 5.460 11.755 1.00 88.19 189 ARG A CA 1
ATOM 1439 C C . ARG A 1 189 ? -2.303 5.846 11.910 1.00 88.19 189 ARG A C 1
ATOM 1441 O O . ARG A 1 189 ? -2.772 6.031 13.029 1.00 88.19 189 ARG A O 1
ATOM 1448 N N . GLY A 1 190 ? -3.020 6.019 10.800 1.00 84.19 190 GLY A N 1
A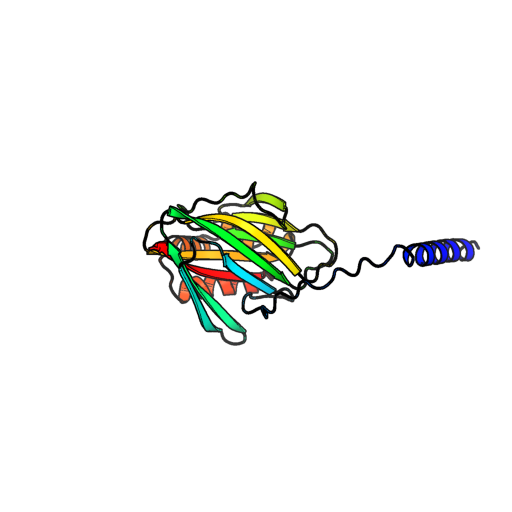TOM 1449 C CA . GLY A 1 190 ? -4.440 6.359 10.807 1.00 84.19 190 GLY A CA 1
ATOM 1450 C C . GLY A 1 190 ? -4.754 7.850 10.922 1.00 84.19 190 GLY A C 1
ATOM 1451 O O . GLY A 1 190 ? -5.926 8.225 10.945 1.00 84.19 190 GLY A O 1
ATOM 1452 N N . GLN A 1 191 ? -3.745 8.730 10.918 1.00 87.69 191 GLN A N 1
ATOM 1453 C CA . GLN A 1 191 ? -3.931 10.186 10.849 1.00 87.69 191 GLN A CA 1
ATOM 1454 C C . GLN A 1 191 ? -4.168 10.620 9.393 1.00 87.69 191 GLN A C 1
ATOM 1456 O O . GLN A 1 191 ? -3.383 11.355 8.781 1.00 87.69 191 GLN A O 1
ATOM 1461 N N . ILE A 1 192 ? -5.250 10.106 8.805 1.00 83.69 192 ILE A N 1
ATOM 1462 C CA . ILE A 1 192 ? -5.586 10.318 7.398 1.00 83.69 192 ILE A CA 1
ATOM 1463 C C . ILE A 1 192 ? -6.236 11.689 7.239 1.00 83.69 192 ILE A C 1
ATOM 1465 O O . ILE A 1 192 ? -7.403 11.891 7.564 1.00 83.69 192 ILE A O 1
ATOM 1469 N N . THR A 1 193 ? -5.475 12.634 6.696 1.00 81.56 193 THR A N 1
ATOM 1470 C CA . THR A 1 193 ? -5.976 13.953 6.305 1.00 81.56 193 THR A CA 1
ATOM 1471 C C . THR A 1 193 ? -5.940 14.096 4.790 1.00 81.56 193 THR A C 1
ATOM 1473 O O . THR A 1 193 ? -5.080 13.523 4.116 1.00 81.56 193 THR A O 1
ATOM 1476 N N . ARG A 1 194 ? -6.842 14.921 4.240 1.00 77.50 194 ARG A N 1
ATOM 1477 C CA . ARG A 1 194 ? -6.828 15.267 2.810 1.00 77.50 194 ARG A CA 1
ATOM 1478 C C . ARG A 1 194 ? -5.458 15.804 2.378 1.00 77.50 194 ARG A C 1
ATOM 1480 O O . ARG A 1 194 ? -4.985 15.450 1.306 1.00 77.50 194 ARG A O 1
ATOM 1487 N N . SER A 1 195 ? -4.816 16.609 3.227 1.00 77.25 195 SER A N 1
ATOM 1488 C CA . SER A 1 195 ? -3.495 17.188 2.960 1.00 77.25 195 SER A CA 1
ATOM 1489 C C . SER A 1 195 ? -2.404 16.122 2.833 1.00 77.25 195 SER A C 1
ATOM 1491 O O . SER A 1 195 ? -1.684 16.108 1.836 1.00 77.25 195 SER A O 1
ATOM 1493 N N . ASN A 1 196 ? -2.321 15.181 3.781 1.00 81.25 196 ASN A N 1
ATOM 1494 C CA . ASN A 1 196 ? -1.308 14.122 3.747 1.00 81.25 196 ASN A CA 1
ATOM 1495 C C . ASN A 1 196 ? -1.489 13.225 2.514 1.00 81.25 196 ASN A C 1
ATOM 1497 O O . ASN A 1 196 ? -0.519 12.951 1.811 1.00 81.25 196 ASN A O 1
ATOM 1501 N N . VAL A 1 197 ? -2.732 12.832 2.210 1.00 80.25 197 VAL A N 1
ATOM 1502 C CA . VAL A 1 197 ? -3.054 12.021 1.024 1.00 80.25 197 VAL A CA 1
ATOM 1503 C C . VAL A 1 197 ? -2.651 12.751 -0.259 1.00 80.25 197 VAL A C 1
ATOM 1505 O O . VAL A 1 197 ? -1.900 12.201 -1.061 1.00 80.25 197 VAL A O 1
ATOM 1508 N N . ILE A 1 198 ? -3.093 14.002 -0.441 1.00 79.94 198 ILE A N 1
ATOM 1509 C CA . ILE A 1 198 ? -2.775 14.792 -1.641 1.00 79.94 198 ILE A CA 1
ATOM 1510 C C . ILE A 1 198 ? -1.268 14.996 -1.776 1.00 79.94 198 ILE A C 1
ATOM 1512 O O . ILE A 1 198 ? -0.745 14.860 -2.874 1.00 79.94 198 ILE A O 1
ATOM 1516 N N . THR A 1 199 ? -0.566 15.289 -0.682 1.00 84.62 199 THR A N 1
ATOM 1517 C CA . THR A 1 199 ? 0.878 15.553 -0.704 1.00 84.62 199 THR A CA 1
ATOM 1518 C C . THR A 1 199 ? 1.665 14.342 -1.206 1.00 84.62 199 THR A C 1
ATOM 1520 O O . THR A 1 199 ? 2.506 14.483 -2.092 1.00 84.62 199 THR A O 1
ATOM 1523 N N . ILE A 1 200 ? 1.373 13.144 -0.687 1.00 85.50 200 ILE A N 1
ATOM 1524 C CA . ILE A 1 200 ? 2.056 11.907 -1.098 1.00 85.50 200 ILE A CA 1
ATOM 1525 C C . ILE A 1 200 ? 1.721 11.544 -2.548 1.00 85.50 200 ILE A C 1
ATOM 1527 O O . ILE A 1 200 ? 2.616 11.218 -3.326 1.00 85.50 200 ILE A O 1
ATOM 1531 N N . ILE A 1 201 ? 0.447 11.650 -2.926 1.00 83.06 201 ILE A N 1
ATOM 1532 C CA . ILE A 1 201 ? -0.020 11.372 -4.287 1.00 83.06 201 ILE A CA 1
ATOM 1533 C C . ILE A 1 201 ? 0.601 12.342 -5.301 1.00 83.06 201 ILE A C 1
ATOM 1535 O O . ILE A 1 201 ? 1.096 11.915 -6.342 1.00 83.06 201 ILE A O 1
ATOM 1539 N N . ALA A 1 202 ? 0.602 13.642 -5.001 1.00 81.88 202 ALA A N 1
ATOM 1540 C CA . ALA A 1 202 ? 1.165 14.670 -5.871 1.00 81.88 202 ALA A CA 1
ATOM 1541 C C . ALA A 1 202 ? 2.678 14.499 -6.036 1.00 81.88 202 ALA A C 1
ATOM 1543 O O . ALA A 1 202 ? 3.191 14.642 -7.143 1.00 81.88 202 ALA A O 1
ATOM 1544 N N . PHE A 1 203 ? 3.385 14.144 -4.959 1.00 86.62 203 PHE A N 1
ATOM 1545 C CA . PHE A 1 203 ? 4.804 13.815 -5.028 1.00 86.62 203 PHE A CA 1
ATOM 1546 C C . PHE A 1 203 ? 5.064 12.607 -5.937 1.00 86.62 203 PHE A C 1
ATOM 1548 O O . PHE A 1 203 ? 5.924 12.681 -6.814 1.00 86.62 203 PHE A O 1
ATOM 1555 N N . ALA A 1 204 ? 4.304 11.520 -5.767 1.00 86.56 204 ALA A N 1
ATOM 1556 C CA . ALA A 1 204 ? 4.470 10.328 -6.590 1.00 86.56 204 ALA A CA 1
ATOM 1557 C C . ALA A 1 204 ? 4.242 10.633 -8.075 1.00 86.56 204 ALA A C 1
ATOM 1559 O O . ALA A 1 204 ? 5.082 10.307 -8.913 1.00 86.56 204 ALA A O 1
ATOM 1560 N N . LEU A 1 205 ? 3.186 11.379 -8.386 1.00 80.75 205 LEU A N 1
ATOM 1561 C CA . LEU A 1 205 ? 2.920 11.845 -9.741 1.00 80.75 205 LEU A CA 1
ATOM 1562 C C . LEU A 1 205 ? 4.034 12.695 -10.338 1.00 80.75 205 LEU A C 1
ATOM 1564 O O . LEU A 1 205 ? 4.429 12.474 -11.480 1.00 80.75 205 LEU A O 1
ATOM 1568 N N . ALA A 1 206 ? 4.526 13.675 -9.580 1.00 82.44 206 ALA A N 1
ATOM 1569 C CA . ALA A 1 206 ? 5.598 14.552 -10.033 1.00 82.44 206 ALA A CA 1
ATOM 1570 C C . ALA A 1 206 ? 6.897 13.775 -10.302 1.00 82.44 206 ALA A C 1
ATOM 1572 O O . ALA A 1 206 ? 7.690 14.189 -11.141 1.00 82.44 206 ALA A O 1
ATOM 1573 N N . SER A 1 207 ? 7.098 12.635 -9.630 1.00 82.56 207 SER A N 1
ATOM 1574 C CA . SER A 1 207 ? 8.221 11.726 -9.888 1.00 82.56 207 SER A CA 1
ATOM 1575 C C . SER A 1 207 ? 8.038 10.814 -11.107 1.00 82.56 207 SER A C 1
ATOM 1577 O O . SER A 1 207 ? 8.954 10.074 -11.447 1.00 82.56 207 SER A O 1
ATOM 1579 N N . GLY A 1 208 ? 6.871 10.844 -11.760 1.00 80.81 208 GLY A N 1
ATOM 1580 C CA . GLY A 1 208 ? 6.524 9.933 -12.854 1.00 80.81 208 GLY A CA 1
ATOM 1581 C C . GLY A 1 208 ? 6.006 8.567 -12.391 1.00 80.81 208 GLY A C 1
ATOM 1582 O O . GLY A 1 208 ? 5.716 7.714 -13.227 1.00 80.81 208 GLY A O 1
ATOM 1583 N N . ALA A 1 209 ? 5.861 8.353 -11.080 1.00 86.62 209 ALA A N 1
ATOM 1584 C CA . ALA A 1 209 ? 5.287 7.134 -10.530 1.00 86.62 209 ALA A CA 1
ATOM 1585 C C . ALA A 1 209 ? 3.763 7.148 -10.650 1.00 86.62 209 ALA A C 1
ATOM 1587 O O . ALA A 1 209 ? 3.116 8.197 -10.575 1.00 86.62 209 ALA A O 1
ATOM 1588 N N . ASN A 1 210 ? 3.188 5.954 -10.739 1.00 87.06 210 ASN A N 1
ATOM 1589 C CA . ASN A 1 210 ? 1.792 5.759 -10.423 1.00 87.06 210 ASN A CA 1
ATOM 1590 C C . ASN A 1 210 ? 1.584 5.628 -8.918 1.00 87.06 210 ASN A C 1
ATOM 1592 O O . ASN A 1 210 ? 2.415 5.032 -8.233 1.00 87.06 210 ASN A O 1
ATOM 1596 N N . ALA A 1 211 ? 0.450 6.105 -8.414 1.00 87.62 211 ALA A N 1
ATOM 1597 C CA . ALA A 1 211 ? 0.070 5.925 -7.016 1.00 87.62 211 ALA A CA 1
ATOM 1598 C C . ALA A 1 211 ? -1.415 5.581 -6.841 1.00 87.62 211 ALA A C 1
ATOM 1600 O O . ALA A 1 211 ? -2.256 6.034 -7.616 1.00 87.62 211 ALA A O 1
ATOM 1601 N N . ASP A 1 212 ? -1.728 4.798 -5.811 1.00 87.94 212 ASP A N 1
ATOM 1602 C CA . ASP A 1 212 ? -3.088 4.529 -5.343 1.00 87.94 212 ASP A CA 1
ATOM 1603 C C . ASP A 1 212 ? -3.138 4.458 -3.813 1.00 87.94 212 ASP A C 1
ATOM 1605 O O . ASP A 1 212 ? -2.143 4.122 -3.156 1.00 87.94 212 ASP A O 1
ATOM 1609 N N . VAL A 1 213 ? -4.300 4.798 -3.248 1.00 87.94 213 VAL A N 1
ATOM 1610 C CA . VAL A 1 213 ? -4.535 4.792 -1.799 1.00 87.94 213 VAL A CA 1
ATOM 1611 C C . VAL A 1 213 ? -5.790 3.994 -1.486 1.00 87.94 213 VAL A C 1
ATOM 1613 O O . VAL A 1 213 ? -6.902 4.405 -1.817 1.00 87.94 213 VAL A O 1
ATOM 1616 N N . LEU A 1 214 ? -5.610 2.900 -0.754 1.00 90.94 214 LEU A N 1
ATOM 1617 C CA . LEU A 1 214 ? -6.704 2.135 -0.178 1.00 90.94 214 LEU A CA 1
ATOM 1618 C C . LEU A 1 214 ? -6.895 2.558 1.274 1.00 90.94 214 LEU A C 1
ATOM 1620 O O . LEU A 1 214 ? -6.017 2.325 2.106 1.00 90.94 214 LEU A O 1
ATOM 1624 N N . VAL A 1 215 ? -8.045 3.144 1.595 1.00 91.75 215 VAL A N 1
ATOM 1625 C CA . VAL A 1 215 ? -8.417 3.464 2.977 1.00 91.75 215 VAL A CA 1
ATOM 1626 C C . VAL A 1 215 ? -9.265 2.330 3.531 1.00 91.75 215 VAL A C 1
ATOM 1628 O O . VAL A 1 215 ? -10.169 1.826 2.867 1.00 91.75 215 VAL A O 1
ATOM 1631 N N . PHE A 1 216 ? -9.014 1.928 4.770 1.00 94.31 216 PHE A N 1
ATOM 1632 C CA . PHE A 1 216 ? -9.839 0.925 5.423 1.00 94.31 216 PHE A CA 1
ATOM 1633 C C . PHE A 1 216 ? -10.077 1.223 6.898 1.00 94.31 216 PHE A C 1
ATOM 1635 O O . PHE A 1 216 ? -9.271 1.868 7.561 1.00 94.31 216 PHE A O 1
ATOM 1642 N N . LYS A 1 217 ? -11.206 0.745 7.419 1.00 95.94 217 LYS A N 1
ATOM 1643 C CA . LYS A 1 217 ? -11.523 0.745 8.843 1.00 95.94 217 LYS A CA 1
ATOM 1644 C C . LYS A 1 217 ? -11.552 -0.684 9.358 1.00 95.94 217 LYS A C 1
ATOM 1646 O O . LYS A 1 217 ? -12.374 -1.490 8.925 1.00 95.94 217 LYS A O 1
ATOM 1651 N N . GLU A 1 218 ? -10.669 -0.968 10.298 1.00 96.19 218 GLU A N 1
ATOM 1652 C CA . GLU A 1 218 ? -10.601 -2.233 11.019 1.00 96.19 218 GLU A CA 1
ATOM 1653 C C . GLU A 1 218 ? -11.547 -2.164 12.228 1.00 96.19 218 GLU A C 1
ATOM 1655 O O . GL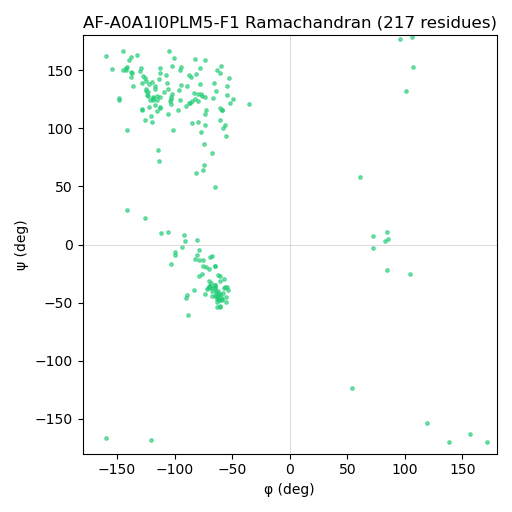U A 1 218 ? -11.438 -1.243 13.048 1.00 96.19 218 GLU A O 1
ATOM 1660 N N . VAL A 1 219 ? -12.517 -3.085 12.297 1.00 95.06 219 VAL A N 1
ATOM 1661 C CA . VAL A 1 219 ? -13.576 -3.141 13.329 1.00 95.06 219 VAL A CA 1
ATOM 1662 C C . VAL A 1 219 ? -13.536 -4.423 14.152 1.00 95.06 219 VAL A C 1
ATOM 1664 O O . VAL A 1 219 ? -13.263 -5.496 13.565 1.00 95.06 219 VAL A O 1
#

Nearest PDB structures (foldseek):
  5dhd-assembly1_A  TM=6.532E-01  e=2.498E-03  Thermococcus kodakarensis KOD1
  2czn-assembly1_A  TM=6.844E-01  e=4.019E-03  Pyrococcus furiosus
  6iff-assembly2_B  TM=4.753E-01  e=1.262E-01  Deinococcus radiodurans R1 = ATCC 13939 = DSM 20539
  6ifg-assembly2_B  TM=5.036E-01  e=1.913E-01  Deinococcus radiodurans R1 = ATCC 13939 = DSM 20539
  2xvg-assembly1_A  TM=3.706E-01  e=7.506E-01  Cellvibrio japonicus

Sequence (219 aa):
MKWKGLLAVLLGLLMVGVTAGSAMATPINDTHNPQGGIGGGSIIDTRFIGSGVISTSTYPIYIPKLQRYLVYQKVRHGSSGYFTLSVYRIPVFGYDTLIVFPENMKVYPSRATGMEYEGKVGIAYHFRKGGWFVWKAQLKLPVKFTAGKGLHAVLSFGGSPEVLIGGPIASLVNGEKPKLFTALKALLRGQITRSNVITIIAFALASGANADVLVFKEV